Protein 7Y9A (pdb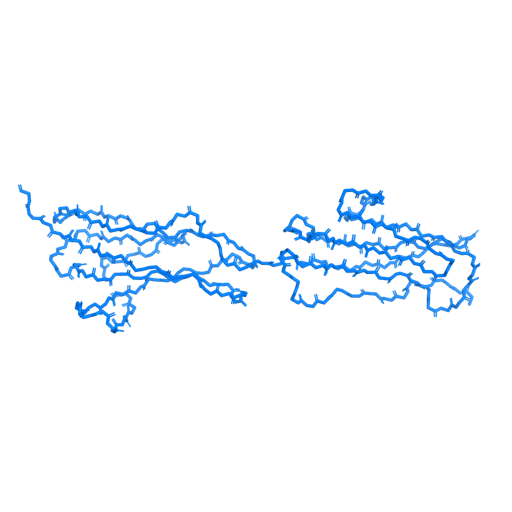70)

Secondary structure (DSSP, 8-state):
----BPP----S--BTTS-EEEEE-BSS--S--EEEEEETTEEP-SBTTEEEEE-SS-EEEEESS--GGG-EEEEEEEEETTEEEEEEEEE--BEEEEEEE----EEEETT--EEE--EEEEESPPEEEEEE-SSTT----B-----EEEETTTEEEE-S--GGG-EEEEEEEE-SSS--EEEEEEEEEE--

B-fac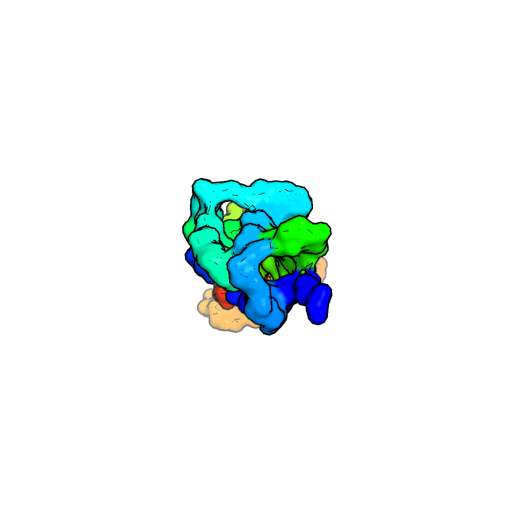tor: mean 61.94, std 19.02, range [30.98, 173.28]

CATH classification: 2.60.40.10 (+1 more: 2.60.40.10)

Nearest PDB structures (foldseek):
  7y9a-assembly1_A-2  TM=1.005E+00  e=3.579E-42  Chelicerata
  7y6o-assembly1_A-2  TM=7.244E-01  e=9.026E-22  Chelicerata
  2rjm-assembly1_A  TM=7.997E-01  e=8.690E-16  Oryctolagus cuniculus
  7y95-assembly1_B  TM=9.613E-01  e=9.148E-11  Chelicerata
  3b43-assembly1_A  TM=4.559E-01  e=3.871E-15  Oryctolagus cuniculus

Solvent-accessible surface area: 11037 Å² total; per-residue (Å²): 129,132,18,66,10,30,97,20,126,13,119,146,91,1,57,60,52,64,104,4,60,6,65,0,44,14,94,105,123,60,63,123,25,63,13,90,0,35,51,74,66,142,91,14,95,67,92,137,68,20,89,5,63,112,120,105,63,71,0,44,0,17,0,76,78,3,97,44,106,4,42,17,67,0,19,0,32,0,54,12,160,139,111,72,26,146,63,55,12,84,2,69,2,58,12,35,6,106,69,123,88,94,6,116,110,26,125,24,48,78,48,27,101,22,57,3,79,0,25,19,64,8,75,66,120,19,96,28,49,0,53,27,0,97,52,96,107,27,121,72,54,91,74,30,136,123,32,24,86,63,67,148,53,1,19,0,32,3,48,167,0,92,107,78,16,52,10,40,2,24,0,35,0,30,21,74,18,52,126,63,38,120,75,53,3,52,2,42,5,82,122,146

Radius of gyration: 25.99 Å; Cα contacts (8 Å, |Δi|>4): 476; chains: 1; bounding box: 81×50×27 Å

Structure (mmCIF, N/CA/C/O backbone):
data_7Y9A
#
_entry.id   7Y9A
#
_cell.length_a   63.256
_cell.length_b   49.018
_cell.length_c   82.024
_cell.angle_alpha   90.000
_cell.angle_beta   104.663
_cell.angle_gamma   90.000
#
_symmetry.space_group_name_H-M   'I 1 2 1'
#
loop_
_entity.id
_entity.type
_entity.pdbx_description
1 polymer 'Down Syndrome Cell Adhesion Molecules'
2 branched beta-D-mannopyranose-(1-4)-2-acetamido-2-deoxy-beta-D-glucopyranose-(1-4)-[beta-L-fucopyranose-(1-3)][beta-L-fucopyranose-(1-6)]2-acetamido-2-deoxy-beta-D-glucopyranose
3 water water
#
loop_
_atom_site.group_PDB
_atom_site.id
_atom_site.type_symbol
_atom_site.label_atom_id
_atom_site.label_alt_id
_atom_site.label_comp_id
_atom_site.label_asym_id
_atom_site.label_entity_id
_atom_site.label_seq_id
_atom_site.pdbx_PDB_ins_code
_atom_site.Cartn_x
_atom_site.Cartn_y
_atom_site.Cartn_z
_atom_site.occupancy
_atom_site.B_iso_or_equiv
_atom_site.auth_seq_id
_atom_site.auth_comp_id
_atom_site.auth_asym_id
_atom_site.auth_atom_id
_atom_site.pdbx_PDB_model_num
ATOM 1 N N . GLY A 1 3 ? -23.22820 -7.10923 4.95099 1.000 70.25807 1 GLY A N 1
ATOM 2 C CA . GLY A 1 3 ? -23.19503 -6.03556 5.98035 1.000 71.09765 1 GLY A CA 1
ATOM 3 C C . GLY A 1 3 ? -22.32214 -6.37470 7.16947 1.000 71.25022 1 GLY A C 1
ATOM 4 O O . GLY A 1 3 ? -22.65913 -6.05301 8.30871 1.000 74.90497 1 GLY A O 1
ATOM 8 N N . GLU A 1 4 ? -21.20001 -7.02971 6.90442 1.000 68.65665 2 GLU A N 1
ATOM 9 C CA . GLU A 1 4 ? -20.24233 -7.41421 7.92962 1.000 63.39931 2 GLU A CA 1
ATOM 10 C C . GLU A 1 4 ? -18.88201 -6.81077 7.59758 1.000 54.73121 2 GLU A C 1
ATOM 11 O O . GLU A 1 4 ? -18.70929 -6.14094 6.57790 1.000 52.37662 2 GLU A O 1
ATOM 23 N N . LEU A 1 5 ? -17.90660 -7.05276 8.47323 1.000 53.92757 3 LEU A N 1
ATOM 24 C CA . LEU A 1 5 ? -16.57508 -6.46745 8.34561 1.000 49.09199 3 LEU A CA 1
ATOM 25 C C . LEU A 1 5 ? -15.52049 -7.56265 8.46098 1.000 46.65749 3 LEU A C 1
ATOM 26 O O . LEU A 1 5 ? -15.41088 -8.21501 9.50089 1.000 42.68323 3 LEU A O 1
ATOM 42 N N . ASN A 1 6 ? -14.75922 -7.77032 7.38928 1.000 45.49040 4 ASN A N 1
ATOM 43 C CA . ASN A 1 6 ? -13.72060 -8.79039 7.34035 1.000 44.70860 4 ASN A CA 1
ATOM 44 C C . ASN A 1 6 ? -12.42573 -8.15002 6.86858 1.000 44.68719 4 ASN A C 1
ATOM 45 O O . ASN A 1 6 ? -12.42062 -7.41636 5.87523 1.000 43.75743 4 ASN A O 1
ATOM 56 N N . VAL A 1 7 ? -11.33936 -8.42237 7.58325 1.000 39.67515 5 VAL A N 1
ATOM 57 C CA . VAL A 1 7 ? -10.01322 -7.98847 7.16136 1.000 39.68298 5 VAL A CA 1
ATOM 58 C C . VAL A 1 7 ? -9.53131 -8.91399 6.05238 1.000 38.86058 5 VAL A C 1
ATOM 59 O O . VAL A 1 7 ? -9.50420 -10.13847 6.22013 1.000 37.44576 5 VAL A O 1
ATOM 72 N N . SER A 1 8 ? -9.15865 -8.33799 4.91588 1.000 37.84501 6 SER A N 1
ATOM 73 C CA . SER A 1 8 ? -8.65555 -9.14265 3.80569 1.000 39.90120 6 SER A CA 1
ATOM 74 C C . SER A 1 8 ? -7.35308 -9.82353 4.20630 1.000 40.57010 6 SER A C 1
ATOM 75 O O . SER A 1 8 ? -6.44624 -9.15809 4.72807 1.000 34.25381 6 SER A O 1
ATOM 83 N N . PRO A 1 9 ? -7.20624 -11.13152 3.98724 1.000 41.98645 7 PRO A N 1
ATOM 84 C CA . PRO A 1 9 ? -5.98895 -11.81836 4.43457 1.000 39.64971 7 PRO A CA 1
ATOM 85 C C . PRO A 1 9 ? -4.74157 -11.25981 3.76444 1.000 37.90090 7 PRO A C 1
ATOM 86 O O . PRO A 1 9 ? -4.75953 -10.85398 2.59975 1.000 38.69483 7 PRO A O 1
ATOM 97 N N . PHE A 1 10 ? -3.65064 -11.24087 4.52734 1.000 40.38163 8 PHE A N 1
ATOM 98 C CA . PHE A 1 10 ? -2.34450 -10.84068 4.02872 1.000 40.98016 8 PHE A CA 1
ATOM 99 C C . PHE A 1 10 ? -1.30515 -11.85895 4.47347 1.000 41.97020 8 PHE A C 1
ATOM 100 O O . PHE A 1 10 ? -1.42665 -12.47132 5.53826 1.000 42.98540 8 PHE A O 1
ATOM 117 N N . VAL A 1 11 ? -0.27358 -12.02777 3.65030 1.000 43.91392 9 VAL A N 1
ATOM 118 C CA . VAL A 1 11 ? 0.77543 -13.00401 3.90774 1.000 45.43433 9 VAL A CA 1
ATOM 119 C C . VAL A 1 11 ? 2.13189 -12.36037 3.65843 1.000 44.84792 9 VAL A C 1
ATOM 120 O O . VAL A 1 11 ? 2.27683 -11.47759 2.80683 1.000 45.26943 9 VAL A O 1
ATOM 133 N N . PHE A 1 12 ? 3.12964 -12.80780 4.41537 1.000 45.92339 10 PHE A N 1
ATOM 134 C CA . PHE A 1 12 ? 4.51918 -12.47223 4.14478 1.000 42.21374 10 PHE A CA 1
ATOM 135 C C . PHE A 1 12 ? 5.11241 -13.51052 3.19882 1.000 43.84697 10 PHE A C 1
ATOM 136 O O . PHE A 1 12 ? 4.73413 -14.68429 3.22417 1.000 44.31240 10 PHE A O 1
ATOM 153 N N . ARG A 1 13 ? 6.05183 -13.07412 2.36403 1.000 43.83168 11 ARG A N 1
ATOM 154 C CA . ARG A 1 13 ? 6.71218 -14.00518 1.46099 1.000 46.16974 11 ARG A CA 1
ATOM 155 C C . ARG A 1 13 ? 7.47191 -15.06341 2.25722 1.000 48.43794 11 ARG A C 1
ATOM 156 O O . ARG A 1 13 ? 7.81710 -14.87459 3.42593 1.000 44.36806 11 ARG A O 1
ATOM 177 N N . GLU A 1 14 ? 7.72844 -16.19627 1.60323 1.000 51.62158 12 GLU A N 1
ATOM 178 C CA . GLU A 1 14 ? 8.28962 -17.34762 2.30096 1.000 54.61991 12 GLU A CA 1
ATOM 179 C C . GLU A 1 14 ? 9.67679 -17.04297 2.85361 1.000 57.11502 12 GLU A C 1
ATOM 180 O O . GLU A 1 14 ? 9.89488 -17.05311 4.07051 1.000 61.03483 12 GLU A O 1
ATOM 192 N N . ASN A 1 15 ? 10.63302 -16.76823 1.96877 1.000 54.24031 13 ASN A N 1
ATOM 193 C CA . ASN A 1 15 ? 12.04073 -16.69577 2.35100 1.000 59.94536 13 ASN A CA 1
ATOM 194 C C . ASN A 1 15 ? 12.43185 -15.23937 2.59023 1.000 55.30945 13 ASN A C 1
ATOM 195 O O . ASN A 1 15 ? 13.00806 -14.57126 1.73398 1.000 55.14101 13 ASN A O 1
ATOM 206 N N . VAL A 1 16 ? 12.10795 -14.75248 3.78372 1.000 51.53887 14 VAL A N 1
ATOM 207 C CA . VAL A 1 16 ? 12.55100 -13.43960 4.24004 1.000 49.60557 14 VAL A CA 1
ATOM 208 C C . VAL A 1 16 ? 13.86481 -13.61410 4.99281 1.000 48.82505 14 VAL A C 1
ATOM 209 O O . VAL A 1 16 ? 13.98095 -14.49021 5.85403 1.000 48.12131 14 VAL A O 1
ATOM 222 N N . MET A 1 17 ? 14.86625 -12.80546 4.65086 1.000 46.97211 15 MET A N 1
ATOM 223 C CA . MET A 1 17 ? 16.18473 -12.89057 5.26388 1.000 46.75344 15 MET A CA 1
ATOM 224 C C . MET A 1 17 ? 16.59561 -11.52775 5.80153 1.000 44.49709 15 MET A C 1
ATOM 225 O O . MET A 1 17 ? 16.13111 -10.48589 5.33022 1.000 41.62798 15 MET A O 1
ATOM 239 N N . VAL A 1 18 ? 17.44758 -11.55502 6.82865 1.000 44.76295 16 VAL A N 1
ATOM 240 C CA . VAL A 1 18 ? 17.88834 -10.32782 7.47391 1.000 41.07998 16 VAL A CA 1
ATOM 241 C C . VAL A 1 18 ? 18.48697 -9.38765 6.44283 1.000 38.24122 16 VAL A C 1
ATOM 242 O O . VAL A 1 18 ? 19.18152 -9.81043 5.50921 1.000 38.31261 16 VAL A O 1
ATOM 255 N N . GLY A 1 19 ? 18.21642 -8.09676 6.61290 1.000 38.24332 17 GLY A N 1
ATOM 256 C CA . GLY A 1 19 ? 18.66563 -7.08506 5.69319 1.000 39.40978 17 GLY A CA 1
ATOM 257 C C . GLY A 1 19 ? 17.67739 -6.74080 4.60264 1.000 43.17876 17 GLY A C 1
ATOM 258 O O . GLY A 1 19 ? 17.79246 -5.66915 3.99724 1.000 43.23757 17 GLY A O 1
ATOM 262 N N . GLU A 1 20 ? 16.70968 -7.61254 4.33784 1.000 43.85587 18 GLU A N 1
ATOM 263 C CA . GLU A 1 20 ? 15.72353 -7.36220 3.30228 1.000 45.10586 18 GLU A CA 1
ATOM 264 C C . GLU A 1 20 ? 14.61051 -6.46121 3.83555 1.000 43.48814 18 GLU A C 1
ATOM 265 O O . GLU A 1 20 ? 14.61614 -6.03320 4.99299 1.000 43.92318 18 GLU A O 1
ATOM 277 N N . LYS A 1 21 ? 13.63759 -6.17630 2.97369 1.000 46.15626 19 LYS A N 1
ATOM 278 C CA . LYS A 1 21 ? 12.49829 -5.32851 3.29474 1.000 47.43613 19 LYS A CA 1
ATOM 279 C C . LYS A 1 21 ? 11.23360 -6.17199 3.34613 1.000 44.44285 19 LYS A C 1
ATOM 280 O O . LYS A 1 21 ? 11.08168 -7.12753 2.57483 1.000 42.43954 19 LYS A O 1
ATOM 299 N N . VAL A 1 22 ? 10.32791 -5.81818 4.25703 1.000 46.06132 20 VAL A N 1
ATOM 300 C CA . VAL A 1 22 ? 9.07078 -6.53693 4.42869 1.000 46.02145 20 VAL A CA 1
ATOM 301 C C . VAL A 1 22 ? 7.92225 -5.55101 4.52083 1.000 45.52185 20 VAL A C 1
ATOM 302 O O . VAL A 1 22 ? 7.97408 -4.57352 5.29522 1.000 44.16440 20 VAL A O 1
ATOM 315 N N . THR A 1 23 ? 6.86133 -5.81879 3.78629 1.000 44.96783 21 THR A N 1
ATOM 316 C CA . THR A 1 23 ? 5.68345 -4.98670 3.74323 1.000 40.85928 21 THR A CA 1
ATOM 317 C C . THR A 1 23 ? 4.50966 -5.84163 4.17899 1.000 42.48647 21 THR A C 1
ATOM 318 O O . THR A 1 23 ? 4.54211 -7.06939 4.02600 1.000 43.07327 21 THR A O 1
ATOM 329 N N . ALA A 1 24 ? 3.41926 -5.16796 4.56647 1.000 42.04795 22 ALA A N 1
ATOM 330 C CA . ALA A 1 24 ? 2.14330 -5.84173 4.79249 1.000 39.75902 22 ALA A CA 1
ATOM 331 C C . ALA A 1 24 ? 1.01586 -4.84337 4.58237 1.000 39.07204 22 ALA A C 1
ATOM 332 O O . ALA A 1 24 ? 1.08855 -3.71098 5.06666 1.000 38.92257 22 ALA A O 1
ATOM 339 N N . THR A 1 25 ? -0.01891 -5.25898 3.85317 1.000 37.59347 23 THR A N 1
ATOM 340 C CA . THR A 1 25 ? -1.10689 -4.37054 3.46314 1.000 38.04329 23 THR A CA 1
ATOM 341 C C . THR A 1 25 ? -2.39802 -4.86858 4.09381 1.000 35.54701 23 THR A C 1
ATOM 342 O O . THR A 1 25 ? -2.74280 -6.04908 3.97018 1.000 30.98471 23 THR A O 1
ATOM 353 N N . CYS A 1 26 ? -3.10490 -3.96343 4.76279 1.000 35.98890 24 CYS A N 1
ATOM 354 C CA . CYS A 1 26 ? -4.35139 -4.26743 5.44656 1.000 39.10755 24 CYS A CA 1
ATOM 355 C C . CYS A 1 26 ? -5.47764 -3.48970 4.78597 1.000 39.81373 24 CYS A C 1
ATOM 356 O O . CYS A 1 26 ? -5.37559 -2.27149 4.60447 1.000 35.98063 24 CYS A O 1
ATOM 363 N N . THR A 1 27 ? -6.54099 -4.19890 4.42329 1.000 37.92626 25 THR A N 1
ATOM 364 C CA . THR A 1 27 ? -7.71186 -3.59238 3.81245 1.000 44.69514 25 THR A CA 1
ATOM 365 C C . THR A 1 27 ? -8.90763 -4.48396 4.11564 1.000 43.58770 25 THR A C 1
ATOM 366 O O . THR A 1 27 ? -8.76728 -5.57897 4.66686 1.000 40.89541 25 THR A O 1
ATOM 377 N N . THR A 1 28 ? -10.09069 -4.00378 3.75372 1.000 42.40974 26 THR A N 1
ATOM 378 C CA . THR A 1 28 ? -11.31397 -4.76496 3.95116 1.000 45.27133 26 THR A CA 1
ATOM 379 C C . THR A 1 28 ? -11.61853 -5.60893 2.71721 1.000 44.47847 26 THR A C 1
ATOM 380 O O . THR A 1 28 ? -11.12990 -5.34594 1.61597 1.000 43.99850 26 THR A O 1
ATOM 391 N N . VAL A 1 29 ? -12.43958 -6.64018 2.91820 1.000 44.69845 27 VAL A N 1
ATOM 392 C CA . VAL A 1 29 ? -12.85286 -7.48572 1.80284 1.000 47.69736 27 VAL A CA 1
ATOM 393 C C . VAL A 1 29 ? -13.78989 -6.71845 0.87702 1.000 46.49166 27 VAL A C 1
ATOM 394 O O . VAL A 1 29 ? -13.59735 -6.69048 -0.34425 1.000 42.63574 27 VAL A O 1
ATOM 407 N N . THR A 1 30 ? -14.81910 -6.09312 1.44270 1.000 47.96092 28 THR A N 1
ATOM 408 C CA . THR A 1 30 ? -15.74594 -5.25084 0.70094 1.000 50.63860 28 THR A CA 1
ATOM 409 C C . THR A 1 30 ? -15.54371 -3.79979 1.11581 1.000 53.74214 28 THR A C 1
ATOM 410 O O . THR A 1 30 ? -15.28936 -3.50996 2.28896 1.000 54.59072 28 THR A O 1
ATOM 421 N N . GLU A 1 31 ? -15.64803 -2.89335 0.14718 1.000 57.45673 29 GLU A N 1
ATOM 422 C CA . GLU A 1 31 ? -15.40515 -1.48151 0.41205 1.000 63.53677 29 GLU A CA 1
ATOM 423 C C . GLU A 1 31 ? -16.35120 -0.97657 1.48848 1.000 67.17471 29 GLU A C 1
ATOM 424 O O . GLU A 1 31 ? -17.56213 -1.19515 1.41252 1.000 69.03678 29 GLU A O 1
ATOM 436 N N . ASP A 1 32 ? -15.80382 -0.30789 2.49266 1.000 72.84511 30 ASP A N 1
ATOM 437 C CA . ASP A 1 32 ? -16.63526 0.31050 3.51202 1.000 76.42755 30 ASP A CA 1
ATOM 438 C C . ASP A 1 32 ? -16.42111 1.81005 3.63659 1.000 79.83368 30 ASP A C 1
ATOM 439 O O . ASP A 1 32 ? -17.35331 2.51773 4.05188 1.000 82.62161 30 ASP A O 1
ATOM 448 N N . ALA A 1 33 ? -15.18173 2.28302 3.47372 1.000 78.89443 31 ALA A N 1
ATOM 449 C CA . ALA A 1 33 ? -14.88344 3.70727 3.40456 1.000 81.51550 31 ALA A CA 1
ATOM 450 C C . ALA A 1 33 ? -15.14605 4.43569 4.71208 1.000 78.89171 31 ALA A C 1
ATOM 451 O O . ALA A 1 33 ? -15.24272 5.66960 4.71623 1.000 80.63641 31 ALA A O 1
ATOM 458 N N . GLN A 1 34 ? -15.28784 3.71333 5.81882 1.000 74.22757 32 GLN A N 1
ATOM 459 C CA . GLN A 1 34 ? -15.53275 4.32158 7.12200 1.000 75.22264 32 GLN A CA 1
ATOM 460 C C . GLN A 1 34 ? -14.71205 3.60746 8.18926 1.000 68.50361 32 GLN A C 1
ATOM 461 O O . GLN A 1 34 ? -15.21939 3.22887 9.24475 1.000 69.66501 32 GLN A O 1
ATOM 475 N N . ILE A 1 35 ? -13.42665 3.39035 7.90956 1.000 62.36203 33 ILE A N 1
ATOM 476 C CA . ILE A 1 35 ? -12.59394 2.51365 8.72142 1.000 56.55978 33 ILE A CA 1
ATOM 477 C C . ILE A 1 35 ? -11.33995 3.23990 9.20346 1.000 49.04615 33 ILE A C 1
ATOM 478 O O . ILE A 1 35 ? -10.95652 4.29947 8.70094 1.000 48.19596 33 ILE A O 1
ATOM 494 N N . SER A 1 36 ? -10.71044 2.64470 10.21563 1.000 49.00990 34 SER A N 1
ATOM 495 C CA . SER A 1 36 ? -9.42689 3.08334 10.74172 1.000 49.19349 34 SER A CA 1
ATOM 496 C C . SER A 1 36 ? -8.59448 1.84531 11.04053 1.000 44.06309 34 SER A C 1
ATOM 497 O O . SER A 1 36 ? -9.12512 0.74269 11.19839 1.000 44.49396 34 SER A O 1
ATOM 505 N N . PHE A 1 37 ? -7.28088 2.03383 11.12695 1.000 45.99191 35 PHE A N 1
ATOM 506 C CA . PHE A 1 37 ? -6.35271 0.91702 11.21061 1.000 44.40376 35 PHE A CA 1
ATOM 507 C C . PHE A 1 37 ? -5.43851 1.03313 12.42336 1.000 45.51264 35 PHE A C 1
ATOM 508 O O . PHE A 1 37 ? -5.10290 2.13262 12.87323 1.000 43.63334 35 PHE A O 1
ATOM 525 N N . LYS A 1 38 ? -5.02808 -0.12636 12.93552 1.000 45.96854 36 LYS A N 1
ATOM 526 C CA . LYS A 1 38 ? -4.01660 -0.22015 13.97848 1.000 46.41748 36 LYS A CA 1
ATOM 527 C C . LYS A 1 38 ? -3.27918 -1.54159 13.81198 1.000 45.13408 36 LYS A C 1
ATOM 528 O O . LYS A 1 38 ? -3.90151 -2.57493 13.55828 1.000 42.06122 36 LYS A O 1
ATOM 547 N N . TRP A 1 39 ? -1.95686 -1.50196 13.93309 1.000 41.65340 37 TRP A N 1
ATOM 548 C CA . TRP A 1 39 ? -1.11626 -2.68089 13.79172 1.000 40.45775 37 TRP A CA 1
ATOM 549 C C . TRP A 1 39 ? -0.57655 -3.10297 15.15159 1.000 41.76123 37 TRP A C 1
ATOM 550 O O . TRP A 1 39 ? -0.39779 -2.27512 16.04911 1.000 44.32785 37 TRP A O 1
ATOM 571 N N . PHE A 1 40 ? -0.31913 -4.40258 15.29818 1.000 39.65274 38 PHE A N 1
ATOM 572 C CA . PHE A 1 40 ? 0.17347 -4.95874 16.55081 1.000 45.29021 38 PHE A CA 1
ATOM 573 C C . PHE A 1 40 ? 1.17084 -6.07075 16.26369 1.000 42.98550 38 PHE A C 1
ATOM 574 O O . PHE A 1 40 ? 1.02949 -6.80788 15.28456 1.000 40.32921 38 PHE A O 1
ATOM 591 N N . LYS A 1 41 ? 2.19419 -6.16763 17.10694 1.000 45.70399 39 LYS A N 1
ATOM 592 C CA . LYS A 1 41 ? 3.14224 -7.27385 17.07805 1.000 46.49162 39 LYS A CA 1
ATOM 593 C C . LYS A 1 41 ? 3.01587 -8.04399 18.38323 1.000 47.65366 39 LYS A C 1
ATOM 594 O O . LYS A 1 41 ? 3.30286 -7.50017 19.45484 1.000 50.87802 39 LYS A O 1
ATOM 613 N N . ASN A 1 42 ? 2.58462 -9.30145 18.29401 1.000 46.25201 40 ASN A N 1
ATOM 614 C CA . ASN A 1 42 ? 2.38608 -10.13777 19.47596 1.000 50.34380 40 ASN A CA 1
ATOM 615 C C . ASN A 1 42 ? 1.45446 -9.45590 20.47339 1.000 51.42863 40 ASN A C 1
ATOM 616 O O . ASN A 1 42 ? 1.70109 -9.43994 21.68101 1.000 51.92298 40 ASN A O 1
ATOM 627 N N . GLY A 1 43 ? 0.36951 -8.88116 19.95809 1.000 53.59872 41 GLY A N 1
ATOM 628 C CA . GLY A 1 43 ? -0.62807 -8.24350 20.78574 1.000 51.79186 41 GLY A CA 1
ATOM 629 C C . GLY A 1 43 ? -0.27321 -6.86449 21.28857 1.000 49.45711 41 GLY A C 1
ATOM 630 O O . GLY A 1 43 ? -1.13025 -6.20776 21.89196 1.000 49.72822 41 GLY A O 1
ATOM 634 N N . LYS A 1 44 ? 0.95435 -6.40541 21.07922 1.000 52.53547 42 LYS A N 1
ATOM 635 C CA . LYS A 1 44 ? 1.37568 -5.07782 21.49846 1.000 53.73566 42 LYS A CA 1
ATOM 636 C C . LYS A 1 44 ? 1.41642 -4.14684 20.29421 1.000 49.19380 42 LYS A C 1
ATOM 637 O O . LYS A 1 44 ? 1.88609 -4.52509 19.21681 1.000 47.76012 42 LYS A O 1
ATOM 656 N N . GLN A 1 45 ? 0.92307 -2.92638 20.48779 1.000 47.88108 43 GLN A N 1
ATOM 657 C CA . GLN A 1 45 ? 0.70437 -2.01831 19.37065 1.000 51.65998 43 GLN A CA 1
ATOM 658 C C . GLN A 1 45 ? 2.02476 -1.54445 18.77682 1.000 54.67115 43 GLN A C 1
ATOM 659 O O . GLN A 1 45 ? 2.99106 -1.27577 19.49494 1.000 55.75629 43 GLN A O 1
ATOM 673 N N . ILE A 1 46 ? 2.05629 -1.45266 17.45310 1.000 54.70943 44 ILE A N 1
ATOM 674 C CA . ILE A 1 46 ? 3.19276 -0.92589 16.70889 1.000 57.21076 44 ILE A CA 1
ATOM 675 C C . ILE A 1 46 ? 2.91835 0.54150 16.45266 1.000 62.13100 44 ILE A C 1
ATOM 676 O O . ILE A 1 46 ? 1.79148 0.90072 16.10507 1.00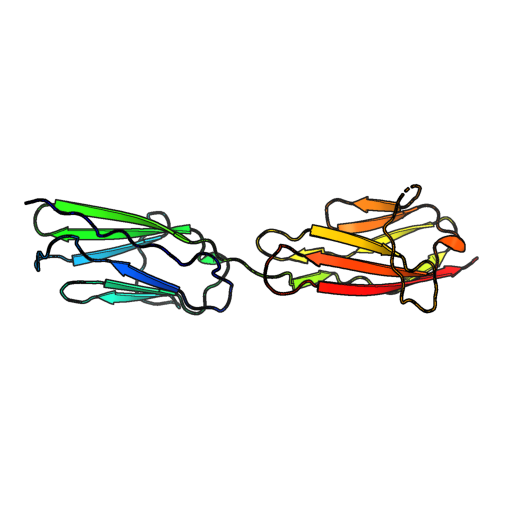0 60.89168 44 ILE A O 1
ATOM 692 N N . ASN A 1 47 ? 3.92733 1.39965 16.61755 1.000 65.13566 45 ASN A N 1
ATOM 693 C CA . ASN A 1 47 ? 3.78659 2.83031 16.34941 1.000 67.81249 45 ASN A CA 1
ATOM 694 C C . ASN A 1 47 ? 4.91973 3.35482 15.46961 1.000 72.35819 45 ASN A C 1
ATOM 695 O O . ASN A 1 47 ? 6.05480 2.87576 15.52807 1.000 71.69153 45 ASN A O 1
ATOM 706 N N . ASP A 1 48 ? 4.57180 4.27997 14.58330 1.000 77.14502 46 ASP A N 1
ATOM 707 C CA . ASP A 1 48 ? 5.37139 4.65419 13.42623 1.000 77.05322 46 ASP A CA 1
ATOM 708 C C . ASP A 1 48 ? 6.64324 5.39147 13.79770 1.000 81.17928 46 ASP A C 1
ATOM 709 O O . ASP A 1 48 ? 6.64354 6.61391 13.96967 1.000 86.59307 46 ASP A O 1
ATOM 718 N N . ASN A 1 49 ? 7.72013 4.62734 13.92513 1.000 80.56858 47 ASN A N 1
ATOM 719 C CA . ASN A 1 49 ? 9.06417 5.11597 14.16429 1.000 86.76419 47 ASN A CA 1
ATOM 720 C C . ASN A 1 49 ? 9.94269 3.87706 14.18562 1.000 86.67391 47 ASN A C 1
ATOM 721 O O . ASN A 1 49 ? 9.44337 2.75230 14.05910 1.000 83.63861 47 ASN A O 1
ATOM 732 N N . GLU A 1 50 ? 11.23939 4.06274 14.38055 1.000 86.70034 48 GLU A N 1
ATOM 733 C CA . GLU A 1 50 ? 12.11630 2.94052 14.68099 1.000 84.88189 48 GLU A CA 1
ATOM 734 C C . GLU A 1 50 ? 12.20167 1.85805 13.61472 1.000 75.34218 48 GLU A C 1
ATOM 735 O O . GLU A 1 50 ? 11.85514 0.70674 13.89776 1.000 73.37508 48 GLU A O 1
ATOM 747 N N . HIS A 1 51 ? 12.57838 2.19932 12.38321 1.000 72.84764 49 HIS A N 1
ATOM 748 C CA . HIS A 1 51 ? 12.80644 1.20237 11.33832 1.000 65.65632 49 HIS A CA 1
ATOM 749 C C . HIS A 1 51 ? 11.55371 0.38136 11.05531 1.000 66.44117 49 HIS A C 1
ATOM 750 O O . HIS A 1 51 ? 11.58267 -0.54136 10.23459 1.000 57.15799 49 HIS A O 1
ATOM 763 N N . ILE A 1 52 ? 10.45511 0.71575 11.72798 1.000 69.04774 50 ILE A N 1
ATOM 764 C CA . ILE A 1 52 ? 9.13688 0.15342 11.46167 1.000 61.34154 50 ILE A CA 1
ATOM 765 C C . ILE A 1 52 ? 8.20248 1.33726 11.24364 1.000 64.43980 50 ILE A C 1
ATOM 766 O O . ILE A 1 52 ? 7.95685 2.11205 12.17441 1.000 69.72300 50 ILE A O 1
ATOM 782 N N . LYS A 1 53 ? 7.68106 1.48454 10.02734 1.000 60.66612 51 LYS A N 1
ATOM 783 C CA . LYS A 1 53 ? 6.86135 2.63720 9.67157 1.000 62.08018 51 LYS A CA 1
ATOM 784 C C . LYS A 1 53 ? 5.48651 2.16785 9.22039 1.000 58.13547 51 LYS A C 1
ATOM 785 O O . LYS A 1 53 ? 5.37333 1.24049 8.41175 1.000 54.29405 51 LYS A O 1
ATOM 804 N N . VAL A 1 54 ? 4.44897 2.79719 9.76426 1.000 58.68513 52 VAL A N 1
ATOM 805 C CA . VAL A 1 54 ? 3.06236 2.46081 9.46848 1.000 52.58719 52 VAL A CA 1
ATOM 806 C C . VAL A 1 54 ? 2.46854 3.61085 8.66990 1.000 51.68466 52 VAL A C 1
ATOM 807 O O . VAL A 1 54 ? 2.45551 4.75704 9.13504 1.000 51.61844 52 VAL A O 1
ATOM 820 N N . LEU A 1 55 ? 1.97467 3.30804 7.47465 1.000 49.69091 53 LEU A N 1
ATOM 821 C CA . LEU A 1 55 ? 1.34951 4.29933 6.61149 1.000 49.21766 53 LEU A CA 1
ATOM 822 C C . LEU A 1 55 ? -0.16160 4.11588 6.64486 1.000 49.04643 53 LEU A C 1
ATOM 823 O O . LEU A 1 55 ? -0.66366 3.01630 6.38968 1.000 46.61422 53 LEU A O 1
ATOM 839 N N . TYR A 1 56 ? -0.87884 5.18836 6.96499 1.000 48.68601 54 TYR A N 1
ATOM 840 C CA . TYR A 1 56 ? -2.33222 5.17299 7.05232 1.000 47.86186 54 TYR A CA 1
ATOM 841 C C . TYR A 1 56 ? -2.91681 5.91079 5.85663 1.000 50.46085 54 TYR A C 1
ATOM 842 O O . TYR A 1 56 ? -2.46160 7.00789 5.51685 1.000 51.73483 54 TYR A O 1
ATOM 860 N N . TYR A 1 57 ? -3.92350 5.31003 5.22551 1.000 49.14314 55 TYR A N 1
ATOM 861 C CA . TYR A 1 57 ? -4.62563 5.92522 4.10993 1.000 51.63582 55 TYR A CA 1
ATOM 862 C C . TYR A 1 57 ? -6.12038 5.71800 4.30975 1.000 51.61908 55 TYR A C 1
ATOM 863 O O . TYR A 1 57 ? -6.56119 5.15255 5.31518 1.000 49.71610 55 TYR A O 1
ATOM 881 N N . THR A 1 58 ? -6.90757 6.17447 3.33524 1.000 53.30431 56 THR A N 1
ATOM 882 C CA . THR A 1 58 ? -8.35853 6.13458 3.47698 1.000 54.19036 56 THR A CA 1
ATOM 883 C C . THR A 1 58 ? -8.86317 4.69903 3.55740 1.000 51.92450 56 THR A C 1
ATOM 884 O O . THR A 1 58 ? -9.55240 4.32144 4.51119 1.000 52.60501 56 THR A O 1
ATOM 895 N N . ASP A 1 59 ? -8.52535 3.87854 2.56359 1.000 52.73827 57 ASP A N 1
ATOM 896 C CA . ASP A 1 59 ? -9.07369 2.53307 2.46176 1.000 55.10331 57 ASP A CA 1
ATOM 897 C C . ASP A 1 59 ? -8.04018 1.43909 2.69842 1.000 51.93242 57 ASP A C 1
ATOM 898 O O . ASP A 1 59 ? -8.35623 0.25713 2.51824 1.000 51.70995 57 ASP A O 1
ATOM 907 N N . PHE A 1 60 ? -6.81998 1.78981 3.09597 1.000 47.19735 58 PHE A N 1
ATOM 908 C CA . PHE A 1 60 ? -5.82973 0.76265 3.38596 1.000 45.15612 58 PHE A CA 1
ATOM 909 C C . PHE A 1 60 ? -4.72447 1.33533 4.26001 1.000 44.98143 58 PHE A C 1
ATOM 910 O O . PHE A 1 60 ? -4.55305 2.55209 4.36917 1.000 45.55618 58 PHE A O 1
ATOM 927 N N . SER A 1 61 ? -3.97956 0.42647 4.88632 1.000 42.27581 59 SER A N 1
ATOM 928 C CA . SER A 1 61 ? -2.82323 0.76474 5.70093 1.000 44.67922 59 SER A CA 1
ATOM 929 C C . SER A 1 61 ? -1.66574 -0.14531 5.31745 1.000 39.76026 59 SER A C 1
ATOM 930 O O . SER A 1 61 ? -1.86865 -1.27927 4.87436 1.000 36.92011 59 SER A O 1
ATOM 938 N N . LEU A 1 62 ? -0.44616 0.35985 5.48954 1.000 44.49710 60 LEU A N 1
ATOM 939 C CA . LEU A 1 62 ? 0.75591 -0.37838 5.12519 1.000 43.18691 60 LEU A CA 1
ATOM 940 C C . LEU A 1 62 ? 1.71366 -0.43074 6.30489 1.000 42.85178 60 LEU A C 1
ATOM 941 O O . LEU A 1 62 ? 2.03778 0.60506 6.89397 1.000 45.62075 60 LEU A O 1
ATOM 957 N N . LEU A 1 63 ? 2.14828 -1.63937 6.65110 1.000 43.01544 61 LEU A N 1
ATOM 958 C CA . LEU A 1 63 ? 3.22575 -1.85716 7.60626 1.000 43.56835 61 LEU A CA 1
ATOM 959 C C . LEU A 1 63 ? 4.51653 -2.07586 6.82806 1.000 46.49374 61 LEU A C 1
ATOM 960 O O . LEU A 1 63 ? 4.53487 -2.83352 5.85202 1.000 47.00320 61 LEU A O 1
ATOM 976 N N . SER A 1 64 ? 5.58940 -1.41303 7.25554 1.000 47.65395 62 SER A N 1
ATOM 977 C CA . SER A 1 64 ? 6.86289 -1.45415 6.54560 1.000 48.89207 62 SER A CA 1
ATOM 978 C C . SER A 1 64 ? 7.98766 -1.69976 7.53877 1.000 51.14901 62 SER A C 1
ATOM 979 O O . SER A 1 64 ? 8.15393 -0.93632 8.49572 1.000 51.74412 62 SER A O 1
ATOM 987 N N . ILE A 1 65 ? 8.75782 -2.75872 7.30502 1.000 49.80448 63 ILE A N 1
ATOM 988 C CA . ILE A 1 65 ? 9.90502 -3.11440 8.13256 1.000 48.45349 63 ILE A CA 1
ATOM 989 C C . ILE A 1 65 ? 11.11960 -3.15853 7.21736 1.000 49.03540 63 ILE A C 1
ATOM 990 O O . ILE A 1 65 ? 11.21876 -4.03670 6.35025 1.000 46.25487 63 ILE A O 1
ATOM 1006 N N . ASN A 1 66 ? 12.04249 -2.21457 7.40116 1.000 50.98556 64 ASN A N 1
ATOM 1007 C CA . ASN A 1 66 ? 13.21644 -2.14692 6.53822 1.000 51.06190 64 ASN A CA 1
ATOM 1008 C C . ASN A 1 66 ? 14.36241 -1.39271 7.20164 1.000 49.36576 64 ASN A C 1
ATOM 1009 O O . ASN A 1 66 ? 14.19229 -0.22961 7.59294 1.000 48.59168 64 ASN A O 1
ATOM 1020 N N . PRO A 1 67 ? 15.54798 -2.01849 7.35332 1.000 50.56187 65 PRO A N 1
ATOM 1021 C CA . PRO A 1 67 ? 15.84510 -3.42737 7.03630 1.000 50.79156 65 PRO A CA 1
ATOM 1022 C C . PRO A 1 67 ? 15.38066 -4.33674 8.16624 1.000 49.85639 65 PRO A C 1
ATOM 1023 O O . PRO A 1 67 ? 15.33390 -3.89650 9.31671 1.000 49.86997 65 PRO A O 1
ATOM 1034 N N . VAL A 1 68 ? 15.03741 -5.57324 7.84887 1.000 48.59833 66 VAL A N 1
ATOM 1035 C CA . VAL A 1 68 ? 14.48342 -6.49437 8.83236 1.000 48.94748 66 VAL A CA 1
ATOM 1036 C C . VAL A 1 68 ? 15.61887 -7.19162 9.56968 1.000 44.67572 66 VAL A C 1
ATOM 1037 O O . VAL A 1 68 ? 16.64788 -7.54240 8.97812 1.000 45.39657 66 VAL A O 1
ATOM 1050 N N . LYS A 1 69 ? 15.42943 -7.39523 10.86879 1.000 45.12658 67 LYS A N 1
ATOM 1051 C CA . LYS A 1 69 ? 16.36067 -8.13749 11.70435 1.000 48.43705 67 LYS A CA 1
ATOM 1052 C C . LYS A 1 69 ? 15.69524 -9.41342 12.20757 1.000 48.38933 67 LYS A C 1
ATOM 1053 O O . LYS A 1 69 ? 14.49153 -9.62591 12.03841 1.000 46.15834 67 LYS A O 1
ATOM 1072 N N . ALA A 1 70 ? 16.50119 -10.27357 12.83657 1.000 46.83486 68 ALA A N 1
ATOM 1073 C CA . ALA A 1 70 ? 15.95247 -11.48985 13.42730 1.000 47.63384 68 ALA A CA 1
ATOM 1074 C C . ALA A 1 70 ? 14.94947 -11.16611 14.52656 1.000 49.25620 68 ALA A C 1
ATOM 1075 O O . ALA A 1 70 ? 14.04936 -11.96724 14.80348 1.000 46.95375 68 ALA A O 1
ATOM 1082 N N . ASP A 1 71 ? 15.08425 -9.99782 15.15907 1.000 48.98178 69 ASP A N 1
ATOM 1083 C CA . ASP A 1 71 ? 14.16364 -9.62095 16.22583 1.000 51.39279 69 ASP A CA 1
ATOM 1084 C C . ASP A 1 71 ? 12.73661 -9.46989 15.71244 1.000 49.93297 69 ASP A C 1
ATOM 1085 O O . ASP A 1 71 ? 11.77917 -9.64288 16.47564 1.000 44.83774 69 ASP A O 1
ATOM 1094 N N . ASP A 1 72 ? 12.57147 -9.14763 14.43169 1.000 48.44113 70 ASP A N 1
ATOM 1095 C CA . ASP A 1 72 ? 11.26150 -8.81020 13.88902 1.000 48.38255 70 ASP A CA 1
ATOM 1096 C C . ASP A 1 72 ? 10.36737 -10.02324 13.66301 1.000 48.11838 70 ASP A C 1
ATOM 1097 O O . ASP A 1 72 ? 9.23942 -9.85652 13.18667 1.000 47.64920 70 ASP A O 1
ATOM 1106 N N . SER A 1 73 ? 10.82513 -11.22560 13.99450 1.000 48.99376 71 SER A N 1
ATOM 1107 C CA . SER A 1 73 ? 9.96796 -12.39616 13.89521 1.000 48.27661 71 SER A CA 1
ATOM 1108 C C . SER A 1 73 ? 8.83938 -12.31804 14.91821 1.000 48.15973 71 SER A C 1
ATOM 1109 O O . SER A 1 73 ? 9.00624 -11.80002 16.02603 1.000 51.18669 71 SER A O 1
ATOM 1117 N N . GLY A 1 74 ? 7.68675 -12.83735 14.53700 1.000 49.33931 72 GLY A N 1
ATOM 1118 C CA . GLY A 1 74 ? 6.52966 -12.83270 15.40986 1.000 51.43163 72 GLY A CA 1
ATOM 1119 C C . GLY A 1 74 ? 5.25488 -12.69822 14.60325 1.000 47.15086 72 GLY A C 1
ATOM 1120 O O . GLY A 1 74 ? 5.26719 -12.62922 13.37792 1.000 45.89986 72 GLY A O 1
ATOM 1124 N N . ASN A 1 75 ? 4.14207 -12.66581 15.32898 1.000 53.34174 73 ASN A N 1
ATOM 1125 C CA . ASN A 1 75 ? 2.83062 -12.50339 14.71805 1.000 46.20750 73 ASN A CA 1
ATOM 1126 C C . ASN A 1 75 ? 2.50027 -11.02116 14.59983 1.000 45.19276 73 ASN A C 1
ATOM 1127 O O . ASN A 1 75 ? 2.66186 -10.26380 15.56207 1.000 42.69728 73 ASN A O 1
ATOM 1136 N N . TYR A 1 76 ? 2.03590 -10.61446 13.42108 1.000 42.84025 74 TYR A N 1
ATOM 1137 C CA . TYR A 1 76 ? 1.65773 -9.23547 13.14667 1.000 42.60003 74 TYR A CA 1
ATOM 1138 C C . TYR A 1 76 ? 0.17042 -9.18833 12.83985 1.000 42.06620 74 TYR A C 1
ATOM 1139 O O . TYR A 1 76 ? -0.31298 -9.92104 11.96996 1.000 39.67999 74 TYR A O 1
ATOM 1157 N N . THR A 1 77 ? -0.54943 -8.33623 13.56160 1.000 42.45262 75 THR A N 1
ATOM 1158 C CA . THR A 1 77 ? -2.00013 -8.27230 13.48813 1.000 39.41070 75 THR A CA 1
ATOM 1159 C C . THR A 1 77 ? -2.43354 -6.87709 13.06956 1.000 40.75300 75 THR A C 1
ATOM 1160 O O . THR A 1 77 ? -1.94532 -5.88048 13.61254 1.000 39.87550 75 THR A O 1
ATOM 1171 N N . CYS A 1 78 ? -3.35434 -6.81215 12.11454 1.000 36.92280 76 CYS A N 1
ATOM 1172 C CA . CYS A 1 78 ? -4.04329 -5.57921 11.77045 1.000 41.09372 76 CYS A CA 1
ATOM 1173 C C . CYS A 1 78 ? -5.47003 -5.64273 12.29668 1.000 40.53275 76 CYS A C 1
ATOM 1174 O O . CYS A 1 78 ? -6.13984 -6.67127 12.16910 1.000 38.21658 76 CYS A O 1
ATOM 1181 N N . VAL A 1 79 ? -5.93047 -4.54567 12.89083 1.000 41.69802 77 VAL A N 1
ATOM 1182 C CA . VAL A 1 79 ? -7.28802 -4.43548 13.41079 1.000 42.55255 77 VAL A CA 1
ATOM 1183 C C . VAL A 1 79 ? -7.96112 -3.26150 12.71537 1.000 43.19112 77 VAL A C 1
ATOM 1184 O O . VAL A 1 79 ? -7.42576 -2.14772 12.71241 1.000 41.00495 77 VAL A O 1
ATOM 1197 N N . ILE A 1 80 ? -9.12609 -3.51311 12.12376 1.000 45.40491 78 ILE A N 1
ATOM 1198 C CA . ILE A 1 80 ? -9.89930 -2.49700 11.41856 1.000 45.93786 78 ILE A CA 1
ATOM 1199 C C . ILE A 1 80 ? -11.14033 -2.19125 12.24305 1.000 43.06398 78 ILE A C 1
ATOM 1200 O O . ILE A 1 80 ? -11.82704 -3.11017 12.70298 1.000 44.70290 78 ILE A O 1
ATOM 1216 N N . THR A 1 81 ? -11.43061 -0.90452 12.42043 1.000 45.93361 79 THR A N 1
ATOM 1217 C CA . THR A 1 81 ? -12.58157 -0.44514 13.18962 1.000 50.02289 79 THR A CA 1
ATOM 1218 C C . THR A 1 81 ? -13.48691 0.36188 12.27321 1.000 51.42920 79 THR A C 1
ATOM 1219 O O . THR A 1 81 ? -13.04089 1.34858 11.67682 1.000 51.94938 79 THR A O 1
ATOM 1230 N N . ALA A 1 82 ? -14.76022 -0.04905 12.15997 1.000 55.82829 80 ALA A N 1
ATOM 1231 C CA . ALA A 1 82 ? -15.72824 0.68498 11.33755 1.000 60.09458 80 ALA A CA 1
ATOM 1232 C C . ALA A 1 82 ? -16.99989 0.95402 12.13512 1.000 62.54809 80 ALA A C 1
ATOM 1233 O O . ALA A 1 82 ? -18.01595 0.27176 11.98579 1.000 67.54562 80 ALA A O 1
ATOM 1240 N N . LYS A 1 83 ? -16.92216 1.96477 12.99390 1.000 65.27860 81 LYS A N 1
ATOM 1241 C CA . LYS A 1 83 ? -18.04633 2.68012 13.58609 1.000 71.10397 81 LYS A CA 1
ATOM 1242 C C . LYS A 1 83 ? -18.92261 1.84299 14.50445 1.000 72.49031 81 LYS A C 1
ATOM 1243 O O . LYS A 1 83 ? -19.57538 2.39361 15.39711 1.000 80.49237 81 LYS A O 1
ATOM 1262 N N . GLU A 1 84 ? -18.90769 0.53058 14.34605 1.000 68.27023 82 GLU A N 1
ATOM 1263 C CA . GLU A 1 84 ? -19.59606 -0.34378 15.28805 1.000 69.13506 82 GLU A CA 1
ATOM 1264 C C . GLU A 1 84 ? -18.87142 -1.65219 15.54772 1.000 63.94167 82 GLU A C 1
ATOM 1265 O O . GLU A 1 84 ? -19.00984 -2.20405 16.64314 1.000 63.43911 82 GLU A O 1
ATOM 1277 N N . LYS A 1 85 ? -18.07022 -2.13876 14.60880 1.000 60.66159 83 LYS A N 1
ATOM 1278 C CA . LYS A 1 85 ? -17.49177 -3.46735 14.66813 1.000 56.44054 83 LYS A CA 1
ATOM 1279 C C . LYS A 1 85 ? -16.00244 -3.36448 14.38782 1.000 53.06075 83 LYS A C 1
ATOM 1280 O O . LYS A 1 85 ? -15.54951 -2.46529 13.67469 1.000 50.48589 83 LYS A O 1
ATOM 1299 N N . SER A 1 86 ? -15.24537 -4.29106 14.96314 1.000 50.80428 84 SER A N 1
ATOM 1300 C CA . SER A 1 86 ? -13.80847 -4.37556 14.75737 1.000 46.65027 84 SER A CA 1
ATOM 1301 C C . SER A 1 86 ? -13.46151 -5.79875 14.35302 1.000 43.32046 84 SER A C 1
ATOM 1302 O O . SER A 1 86 ? -13.98594 -6.76023 14.92281 1.000 40.32591 84 SER A O 1
ATOM 1310 N N . SER A 1 87 ? -12.59844 -5.92445 13.34939 1.000 43.72621 85 SER A N 1
ATOM 1311 C CA . SER A 1 87 ? -12.13440 -7.21259 12.86102 1.000 42.74307 85 SER A CA 1
ATOM 1312 C C . SER A 1 87 ? -10.61568 -7.19036 12.78793 1.000 38.30428 85 SER A C 1
ATOM 1313 O O . SER A 1 87 ? -9.98651 -6.13012 12.83137 1.000 39.10764 85 SER A O 1
ATOM 1321 N N . LYS A 1 88 ? -10.02832 -8.37674 12.66832 1.000 37.74990 86 LYS A N 1
ATOM 1322 C CA . LYS A 1 88 ? -8.58292 -8.51016 12.71705 1.000 40.74252 86 LYS A CA 1
ATOM 1323 C C . LYS A 1 88 ? -8.12574 -9.61273 11.77659 1.000 38.62337 86 LYS A C 1
ATOM 1324 O O . LYS A 1 88 ? -8.89169 -10.50489 11.40570 1.000 34.68389 86 LYS A O 1
ATOM 1343 N N . PHE A 1 89 ? -6.85029 -9.54143 11.40688 1.000 38.30905 87 PHE A N 1
ATOM 1344 C CA . PHE A 1 89 ? -6.17028 -10.63271 10.73059 1.000 36.94792 87 PHE A CA 1
ATOM 1345 C C . PHE A 1 89 ? -4.72773 -10.66828 11.20807 1.000 39.04137 87 PHE A C 1
ATOM 1346 O O . PHE A 1 89 ? -4.10391 -9.61980 11.39482 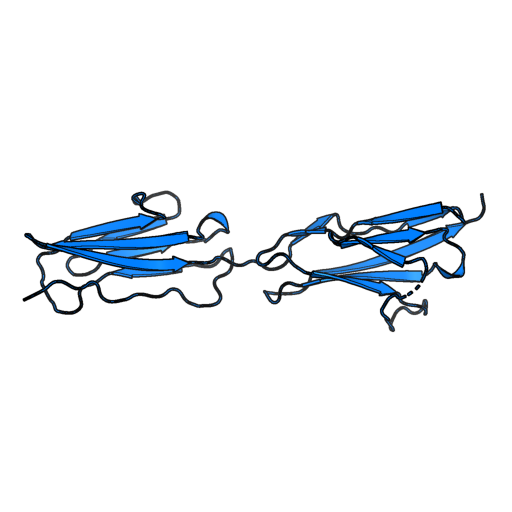1.000 38.31333 87 PHE A O 1
ATOM 1363 N N . THR A 1 90 ? -4.20295 -11.87552 11.40343 1.000 38.16442 88 THR A N 1
ATOM 1364 C CA . THR A 1 90 ? -2.85852 -12.07040 11.92877 1.000 38.92364 88 THR A CA 1
ATOM 1365 C C . THR A 1 90 ? -2.07837 -12.98656 10.99861 1.000 40.02400 88 THR A C 1
ATOM 1366 O O . THR A 1 90 ? -2.59408 -14.02251 10.56849 1.000 40.56750 88 THR A O 1
ATOM 1377 N N . ALA A 1 91 ? -0.83934 -12.60279 10.69413 1.000 39.27585 89 ALA A N 1
ATOM 1378 C CA . ALA A 1 91 ? 0.07646 -13.41582 9.90824 1.000 42.68388 89 ALA A CA 1
ATOM 1379 C C . ALA A 1 91 ? 1.41650 -13.47314 10.62726 1.000 44.99604 89 ALA A C 1
ATOM 1380 O O . ALA A 1 91 ? 1.82707 -12.51251 11.28428 1.000 42.91619 89 ALA A O 1
ATOM 1387 N N . THR A 1 92 ? 2.09387 -14.60918 10.50256 1.000 45.35320 90 THR A N 1
ATOM 1388 C CA . THR A 1 92 ? 3.34373 -14.85530 11.20858 1.000 46.68722 90 THR A CA 1
ATOM 1389 C C . THR A 1 92 ? 4.52414 -14.57338 10.28892 1.000 44.52533 90 THR A C 1
ATOM 1390 O O . THR A 1 92 ? 4.57118 -15.07586 9.16152 1.000 42.45589 90 THR A O 1
ATOM 1401 N N . LEU A 1 93 ? 5.47339 -13.77729 10.77630 1.000 42.53253 91 LEU A N 1
ATOM 1402 C CA . LEU A 1 93 ? 6.69893 -13.45926 10.05357 1.000 43.70706 91 LEU A CA 1
ATOM 1403 C C . LEU A 1 93 ? 7.87360 -14.15865 10.72729 1.000 45.16947 91 LEU A C 1
ATOM 1404 O O . LEU A 1 93 ? 8.04521 -14.05688 11.94574 1.000 44.38290 91 LEU A O 1
ATOM 1420 N N . THR A 1 94 ? 8.66961 -14.87770 9.93859 1.000 45.69787 92 THR A N 1
ATOM 1421 C CA . THR A 1 94 ? 9.84673 -15.58637 10.43529 1.000 48.79864 92 THR A CA 1
ATOM 1422 C C . THR A 1 94 ? 11.05097 -15.11273 9.63210 1.000 44.53752 92 THR A C 1
ATOM 1423 O O . THR A 1 94 ? 11.17988 -15.44352 8.44913 1.000 43.12962 92 THR A O 1
ATOM 1434 N N . VAL A 1 95 ? 11.92099 -14.33563 10.26789 1.000 45.32026 93 VAL A N 1
ATOM 1435 C CA . VAL A 1 95 ? 13.11946 -13.82406 9.61223 1.000 47.11041 93 VAL A CA 1
ATOM 1436 C C . VAL A 1 95 ? 14.21040 -14.88317 9.68739 1.000 44.67982 93 VAL A C 1
ATOM 1437 O O . VAL A 1 95 ? 14.47674 -15.44200 10.75757 1.000 46.95897 93 VAL A O 1
ATOM 1450 N N . LYS A 1 96 ? 14.84076 -15.16424 8.55227 1.000 45.39916 94 LYS A N 1
ATOM 1451 C CA . LYS A 1 96 ? 15.87690 -16.18042 8.44762 1.000 50.75032 94 LYS A CA 1
ATOM 1452 C C . LYS A 1 96 ? 17.22552 -15.53029 8.15786 1.000 46.46437 94 LYS A C 1
ATOM 1453 O O . LYS A 1 96 ? 17.31820 -14.35591 7.79095 1.000 46.43691 94 LYS A O 1
ATOM 1472 N N . ALA A 1 97 ? 18.28650 -16.31318 8.33706 1.000 48.99753 95 ALA A N 1
ATOM 1473 C CA . ALA A 1 97 ? 19.63577 -15.79126 8.17547 1.000 49.29147 95 ALA A CA 1
ATOM 1474 C C . ALA A 1 97 ? 20.58724 -16.92987 7.83872 1.000 47.42966 95 ALA A C 1
ATOM 1475 O O . ALA A 1 97 ? 20.48875 -18.01858 8.40997 1.000 47.43951 95 ALA A O 1
ATOM 1482 N N . SER A 1 98 ? 21.50772 -16.66382 6.91226 1.000 49.25091 96 SER A N 1
ATOM 1483 C CA . SER A 1 98 ? 22.53327 -17.63075 6.56177 1.000 50.96498 96 SER A CA 1
ATOM 1484 C C . SER A 1 98 ? 23.58667 -17.69553 7.66317 1.000 44.57262 96 SER A C 1
ATOM 1485 O O . SER A 1 98 ? 23.66821 -16.80211 8.51021 1.000 44.04248 96 SER A O 1
ATOM 1493 N N . PRO A 1 99 ? 24.40309 -18.74800 7.68017 1.000 48.60772 97 PRO A N 1
ATOM 1494 C CA . PRO A 1 99 ? 25.39784 -18.88728 8.75309 1.000 47.83213 97 PRO A CA 1
ATOM 1495 C C . PRO A 1 99 ? 26.38567 -17.72742 8.78228 1.000 45.31921 97 PRO A C 1
ATOM 1496 O O . PRO A 1 99 ? 26.80826 -17.21222 7.74419 1.000 44.39972 97 PRO A O 1
ATOM 1507 N N . GLU A 1 100 ? 26.74383 -17.32143 9.99860 1.000 47.41026 98 GLU A N 1
ATOM 1508 C CA . GLU A 1 100 ? 27.77493 -16.32610 10.24324 1.000 50.36568 98 GLU A CA 1
ATOM 1509 C C . GLU A 1 100 ? 28.76604 -16.88869 11.25211 1.000 49.67390 98 GLU A C 1
ATOM 1510 O O . GLU A 1 100 ? 28.39645 -17.63108 12.16603 1.000 48.40824 98 GLU A O 1
ATOM 1522 N N . TRP A 1 101 ? 30.03287 -16.53282 11.07763 1.000 49.68498 99 TRP A N 1
ATOM 1523 C CA . TRP A 1 101 ? 31.08243 -17.10678 11.90762 1.000 49.08573 99 TRP A CA 1
ATOM 1524 C C . TRP A 1 101 ? 31.00668 -16.57722 13.33501 1.000 50.05740 99 TRP A C 1
ATOM 1525 O O . TRP A 1 101 ? 30.80000 -15.38264 13.56058 1.000 49.86007 99 TRP A O 1
ATOM 1546 N N . LEU A 1 102 ? 31.17986 -17.47765 14.30130 1.000 51.91668 100 LEU A N 1
ATOM 1547 C CA . LEU A 1 102 ? 31.31538 -17.11896 15.70790 1.000 51.55656 100 LEU A CA 1
ATOM 1548 C C . LEU A 1 102 ? 32.67332 -17.51619 16.25438 1.000 52.09699 100 LEU A C 1
ATOM 1549 O O . LEU A 1 102 ? 33.34682 -16.69435 16.89215 1.000 52.77558 100 LEU A O 1
ATOM 1565 N N . ILE A 1 103 ? 33.08609 -18.76978 16.04907 1.000 49.54545 101 ILE A N 1
ATOM 1566 C CA . ILE A 1 103 ? 34.44701 -19.19255 16.35543 1.000 50.41937 101 ILE A CA 1
ATOM 1567 C C . ILE A 1 103 ? 34.98055 -19.99666 15.17686 1.000 49.70209 101 ILE A C 1
ATOM 1568 O O . ILE A 1 103 ? 34.60690 -21.15883 14.99008 1.000 47.91223 101 ILE A O 1
ATOM 1584 N N . GLN A 1 104 ? 35.84166 -19.38938 14.36551 1.000 48.02058 102 GLN A N 1
ATOM 1585 C CA . GLN A 1 104 ? 36.44409 -20.11757 13.25980 1.000 48.99999 102 GLN A CA 1
ATOM 1586 C C . GLN A 1 104 ? 37.41618 -21.17313 13.78854 1.000 50.93510 102 GLN A C 1
ATOM 1587 O O . GLN A 1 104 ? 38.02847 -20.98729 14.84403 1.000 50.66468 102 GLN A O 1
ATOM 1601 N N . PRO A 1 105 ? 37.56480 -22.29819 13.08808 1.000 51.74783 103 PRO A N 1
ATOM 1602 C CA . PRO A 1 105 ? 38.63577 -23.24356 13.43325 1.000 50.40202 103 PRO A CA 1
ATOM 1603 C C . PRO A 1 105 ? 39.99985 -22.64065 13.12777 1.000 48.73275 103 PRO A C 1
ATOM 1604 O O . PRO A 1 105 ? 40.13168 -21.62971 12.43319 1.000 46.84221 103 PRO A O 1
ATOM 1615 N N . GLU A 1 106 ? 41.03207 -23.28380 13.66773 1.000 52.40488 104 GLU A N 1
ATOM 1616 C CA . GLU A 1 106 ? 42.39012 -22.77476 13.56236 1.000 52.62564 104 GLU A CA 1
ATOM 1617 C C . GLU A 1 106 ? 43.35971 -23.92059 13.31454 1.000 48.67674 104 GLU A C 1
ATOM 1618 O O . GLU A 1 106 ? 43.08628 -25.07696 13.64435 1.000 47.04228 104 GLU A O 1
ATOM 1630 N N . ASN A 1 107 ? 44.50453 -23.57983 12.72435 1.000 52.93505 105 ASN A N 1
ATOM 1631 C CA . ASN A 1 107 ? 45.60583 -24.52778 12.61634 1.000 49.93850 105 ASN A CA 1
ATOM 1632 C C . ASN A 1 107 ? 46.15867 -24.82024 14.00482 1.000 45.66942 105 ASN A C 1
ATOM 1633 O O . ASN A 1 107 ? 46.37664 -23.90271 14.80219 1.000 48.47471 105 ASN A O 1
ATOM 1644 N N . VAL A 1 108 ? 46.37324 -26.09842 14.30310 1.000 44.85347 106 VAL A N 1
ATOM 1645 C CA . VAL A 1 108 ? 46.82499 -26.51113 15.62432 1.000 47.63725 106 VAL A CA 1
ATOM 1646 C C . VAL A 1 108 ? 48.06096 -27.38878 15.49461 1.000 50.43212 106 VAL A C 1
ATOM 1647 O O . VAL A 1 108 ? 48.23691 -28.10997 14.50733 1.000 50.09026 106 VAL A O 1
ATOM 1660 N N . GLU A 1 109 ? 48.91786 -27.32903 16.51439 1.000 53.42614 107 GLU A N 1
ATOM 1661 C CA . GLU A 1 109 ? 50.10878 -28.17458 16.60961 1.000 56.50760 107 GLU A CA 1
ATOM 1662 C C . GLU A 1 109 ? 50.17260 -28.67470 18.04913 1.000 56.48616 107 GLU A C 1
ATOM 1663 O O . GLU A 1 109 ? 50.56911 -27.92840 18.94941 1.000 62.93702 107 GLU A O 1
ATOM 1675 N N . SER A 1 110 ? 49.77554 -29.92651 18.26638 1.000 53.07184 108 SER A N 1
ATOM 1676 C CA . SER A 1 110 ? 49.68521 -30.48892 19.60607 1.000 57.37435 108 SER A CA 1
ATOM 1677 C C . SER A 1 110 ? 50.47153 -31.79098 19.68117 1.000 58.53172 108 SER A C 1
ATOM 1678 O O . SER A 1 110 ? 50.87606 -32.36388 18.66675 1.000 57.81991 108 SER A O 1
ATOM 1686 N N . VAL A 1 111 ? 50.66674 -32.25956 20.91325 1.000 58.23194 109 VAL A N 1
ATOM 1687 C CA . VAL A 1 111 ? 51.55477 -33.38012 21.19730 1.000 57.66909 109 VAL A CA 1
ATOM 1688 C C . VAL A 1 111 ? 50.79777 -34.68647 21.00502 1.000 56.21507 109 VAL A C 1
ATOM 1689 O O . VAL A 1 111 ? 49.56993 -34.73610 21.12816 1.000 55.74709 109 VAL A O 1
ATOM 1702 N N . MET A 1 112 ? 51.53328 -35.75150 20.67818 1.000 56.68558 110 MET A N 1
ATOM 1703 C CA . MET A 1 112 ? 50.92595 -37.06555 20.48571 1.000 58.42062 110 MET A CA 1
ATOM 1704 C C . MET A 1 112 ? 50.28039 -37.56000 21.77537 1.000 57.24280 110 MET A C 1
ATOM 1705 O O . MET A 1 112 ? 50.76514 -37.28900 22.87429 1.000 54.64155 110 MET A O 1
ATOM 1719 N N . GLY A 1 113 ? 49.13689 -38.22574 21.64595 1.000 54.30430 111 GLY A N 1
ATOM 1720 C CA . GLY A 1 113 ? 48.43755 -38.76419 22.79172 1.000 53.70263 111 GLY A CA 1
ATOM 1721 C C . GLY A 1 113 ? 47.51882 -37.79295 23.48595 1.000 52.61312 111 GLY A C 1
ATOM 1722 O O . GLY A 1 113 ? 46.83376 -38.18791 24.43664 1.000 52.86058 111 GLY A O 1
ATOM 1726 N N . SER A 1 114 ? 47.47565 -36.54280 23.04499 1.000 51.99029 112 SER A N 1
ATOM 1727 C CA . SER A 1 114 ? 46.63229 -35.54235 23.67469 1.000 52.69491 112 SER A CA 1
ATOM 1728 C C . SER A 1 114 ? 45.25941 -35.51067 23.01819 1.000 51.49803 112 SER A C 1
ATOM 1729 O O . SER A 1 114 ? 45.09777 -35.88456 21.85375 1.000 49.53065 112 SER A O 1
ATOM 1737 N N . ASN A 1 115 ? 44.26499 -35.07390 23.78820 1.000 51.59200 113 ASN A N 1
ATOM 1738 C CA . ASN A 1 115 ? 42.93808 -34.79414 23.25809 1.000 50.14547 113 ASN A CA 1
ATOM 1739 C C . ASN A 1 115 ? 42.85866 -33.31467 22.89914 1.000 47.13093 113 ASN A C 1
ATOM 1740 O O . ASN A 1 115 ? 43.21911 -32.45717 23.71167 1.000 48.01443 113 ASN A O 1
ATOM 1749 N N . ILE A 1 116 ? 42.38704 -33.01364 21.69088 1.000 44.69173 114 ILE A N 1
ATOM 1750 C CA . ILE A 1 116 ? 42.27150 -31.63429 21.23562 1.000 44.21231 114 ILE A CA 1
ATOM 1751 C C . ILE A 1 116 ? 40.85194 -31.37961 20.74944 1.000 45.47925 114 ILE A C 1
ATOM 1752 O O . ILE A 1 116 ? 40.14789 -32.29649 20.31542 1.000 44.60032 114 ILE A O 1
ATOM 1768 N N . SER A 1 117 ? 40.43675 -30.11657 20.82136 1.000 46.22295 115 SER A N 1
ATOM 1769 C CA . SER A 1 117 ? 39.12597 -29.67993 20.36269 1.000 41.27356 115 SER A CA 1
ATOM 1770 C C . SER A 1 117 ? 39.30067 -28.64044 19.26553 1.000 43.86094 115 SER A C 1
ATOM 1771 O O . SER A 1 117 ? 40.13738 -27.73962 19.38098 1.000 44.40902 115 SER A O 1
ATOM 1779 N N . LEU A 1 118 ? 38.51014 -28.76845 18.20241 1.000 42.53048 116 LEU A N 1
ATOM 1780 C CA . LEU A 1 118 ? 38.51997 -27.82780 17.08641 1.000 43.05763 116 LEU A CA 1
ATOM 1781 C C . LEU A 1 118 ? 37.15703 -27.15077 17.03248 1.000 48.27011 116 LEU A C 1
ATOM 1782 O O . LEU A 1 118 ? 36.15074 -27.79099 16.70796 1.000 41.87204 116 LEU A O 1
ATOM 1798 N N . GLN A 1 119 ? 37.12650 -25.86110 17.35279 1.000 49.71458 117 GLN A N 1
ATOM 1799 C CA . GLN A 1 119 ? 35.87176 -25.12966 17.44210 1.000 46.94459 117 GLN A CA 1
ATOM 1800 C C . GLN A 1 119 ? 35.43129 -24.67126 16.05806 1.000 50.57202 117 GLN A C 1
ATOM 1801 O O . GLN A 1 119 ? 36.20083 -24.03496 15.33317 1.000 51.48640 117 GLN A O 1
ATOM 1815 N N . CYS A 1 120 ? 34.19541 -25.00759 15.68410 1.000 48.83142 118 CYS A N 1
ATOM 1816 C CA . CYS A 1 120 ? 33.55405 -24.46161 14.48044 1.000 50.91724 118 CYS A CA 1
ATOM 1817 C C . CYS A 1 120 ? 32.10220 -24.15771 14.86790 1.000 49.44842 118 CYS A C 1
ATOM 1818 O O . CYS A 1 120 ? 31.21992 -25.00429 14.72471 1.000 48.24191 118 CYS A O 1
ATOM 1825 N N . SER A 1 121 ? 31.86320 -22.95996 15.39614 1.000 46.21741 119 SER A N 1
ATOM 1826 C CA . SER A 1 121 ? 30.55083 -22.54209 15.87567 1.000 48.24846 119 SER A CA 1
ATOM 1827 C C . SER A 1 121 ? 30.09287 -21.35128 15.04979 1.000 50.45128 119 SER A C 1
ATOM 1828 O O . SER A 1 121 ? 30.87223 -20.42314 14.81330 1.000 49.01389 119 SER A O 1
ATOM 1836 N N . VAL A 1 122 ? 28.83644 -21.37858 14.61610 1.000 48.77645 120 VAL A N 1
ATOM 1837 C CA . VAL A 1 122 ? 28.26178 -20.34238 13.77975 1.000 51.24005 120 VAL A CA 1
ATOM 1838 C C . VAL A 1 122 ? 26.92956 -19.91584 14.38808 1.000 50.48941 120 VAL A C 1
ATOM 1839 O O . VAL A 1 122 ? 26.47676 -20.46667 15.39041 1.000 48.53899 120 VAL A O 1
ATOM 1852 N N . THR A 1 123 ? 26.30568 -18.92056 13.76296 1.000 52.42465 121 THR A N 1
ATOM 1853 C CA . THR A 1 123 ? 24.98812 -18.44094 14.14758 1.000 49.88191 121 THR A CA 1
ATOM 1854 C C . THR A 1 123 ? 24.14255 -18.28875 12.89112 1.000 49.80851 121 THR A C 1
ATOM 1855 O O . THR A 1 123 ? 24.64923 -17.93044 11.82460 1.000 48.28697 121 THR A O 1
ATOM 1866 N N . GLY A 1 124 ? 22.85431 -18.57037 13.02065 1.000 50.61110 122 GLY A N 1
ATOM 1867 C CA . GLY A 1 124 ? 21.95465 -18.45208 11.89049 1.000 47.44934 122 GLY A CA 1
ATOM 1868 C C . GLY A 1 124 ? 20.57857 -18.95002 12.25845 1.000 49.20001 122 GLY A C 1
ATOM 1869 O O . GLY A 1 124 ? 20.36988 -19.56972 13.30537 1.000 46.03096 122 GLY A O 1
ATOM 1873 N N . ILE A 1 125 ? 19.62461 -18.64523 11.38187 1.000 48.83585 123 ILE A N 1
ATOM 1874 C CA . ILE A 1 125 ? 18.23982 -19.07666 11.57078 1.000 47.38387 123 ILE A CA 1
ATOM 1875 C C . ILE A 1 125 ? 17.71970 -19.69569 10.27273 1.000 47.91936 123 ILE A C 1
ATOM 1876 O O . ILE A 1 125 ? 17.62724 -18.99837 9.25568 1.000 47.78647 123 ILE A O 1
ATOM 1892 N N . PRO A 1 126 ? 17.38595 -20.99644 10.24033 1.000 46.38301 124 PRO A N 1
ATOM 1893 C CA . PRO A 1 126 ? 17.47309 -21.91680 11.38798 1.000 46.23892 124 PRO A CA 1
ATOM 1894 C C . PRO A 1 126 ? 18.91789 -22.18087 11.82751 1.000 47.46672 124 PRO A C 1
ATOM 1895 O O . PRO A 1 126 ? 19.84152 -21.90744 11.06552 1.000 44.95251 124 PRO A O 1
ATOM 1906 N N . THR A 1 127 ? 19.10476 -22.66698 13.05106 1.000 47.63575 125 THR A N 1
ATOM 1907 C CA . THR A 1 127 ? 20.44882 -22.90698 13.55967 1.000 48.01683 125 THR A CA 1
ATOM 1908 C C . THR A 1 127 ? 21.17661 -23.89635 12.65146 1.000 46.70984 125 THR A C 1
ATOM 1909 O O . THR A 1 127 ? 20.65038 -24.98672 12.38236 1.000 44.18185 125 THR A O 1
ATOM 1920 N N . PRO A 1 128 ? 22.36839 -23.56621 12.16448 1.000 45.07980 126 PRO A N 1
ATOM 1921 C CA . PRO A 1 128 ? 22.98055 -24.38942 11.11488 1.000 45.81000 126 PRO A CA 1
ATOM 1922 C C . PRO A 1 128 ? 23.53229 -25.70091 11.65358 1.000 44.56267 126 PRO A C 1
ATOM 1923 O O . PRO A 1 128 ? 23.80966 -25.86243 12.84469 1.000 42.46120 126 PRO A O 1
ATOM 1934 N N . THR A 1 129 ? 23.69287 -26.64651 10.73199 1.000 44.33150 127 THR A N 1
ATOM 1935 C CA . THR A 1 129 ? 24.34064 -27.91764 11.01259 1.000 47.45129 127 THR A CA 1
ATOM 1936 C C . THR A 1 129 ? 25.82484 -27.81507 10.69001 1.000 46.31782 127 THR A C 1
ATOM 1937 O O . THR A 1 129 ? 26.21480 -27.18787 9.70246 1.000 43.15059 127 THR A O 1
ATOM 1948 N N . ILE A 1 130 ? 26.64940 -28.43995 11.52273 1.000 50.10385 128 ILE A N 1
ATOM 1949 C CA . ILE A 1 130 ? 28.09117 -28.48391 11.32262 1.000 51.16773 128 ILE A CA 1
ATOM 1950 C C . ILE A 1 130 ? 28.49383 -29.93581 11.12599 1.000 53.05829 128 ILE A C 1
ATOM 1951 O O . ILE A 1 130 ? 28.11136 -30.79979 11.92242 1.000 56.31073 128 ILE A O 1
ATOM 1967 N N . ASN A 1 131 ? 29.26681 -30.20052 10.07469 1.000 51.29598 129 ASN A N 1
ATOM 1968 C CA . ASN A 1 131 ? 29.89621 -31.49683 9.87280 1.000 55.01400 129 ASN A CA 1
ATOM 1969 C C . ASN A 1 131 ? 31.36138 -31.28874 9.51790 1.000 52.99164 129 ASN A C 1
ATOM 1970 O O . ASN A 1 131 ? 31.73749 -30.27053 8.93150 1.000 50.52500 129 ASN A O 1
ATOM 1981 N N . TRP A 1 132 ? 32.18724 -32.25932 9.89030 1.000 54.01174 130 TRP A N 1
ATOM 1982 C CA . TRP A 1 132 ? 33.62708 -32.19109 9.70101 1.000 51.99290 130 TRP A CA 1
ATOM 1983 C C . TRP A 1 132 ? 34.07320 -33.23781 8.69064 1.000 53.73868 130 TRP A C 1
ATOM 1984 O O . TRP A 1 132 ? 33.51580 -34.33847 8.63485 1.000 57.87914 130 TRP A O 1
ATOM 2005 N N . LYS A 1 133 ? 35.08857 -32.89111 7.90333 1.000 52.95025 131 LYS A N 1
ATOM 2006 C CA . LYS A 1 133 ? 35.67517 -33.80233 6.93452 1.000 60.11720 131 LYS A CA 1
ATOM 2007 C C . LYS A 1 133 ? 37.18821 -33.66412 6.98567 1.000 58.99976 131 LYS A C 1
ATOM 2008 O O . LYS A 1 133 ? 37.71961 -32.61882 7.36935 1.000 53.58698 131 LYS A O 1
ATOM 2027 N N . LYS A 1 134 ? 37.87460 -34.73700 6.60735 1.000 60.38673 132 LYS A N 1
ATOM 2028 C CA . LYS A 1 134 ? 39.32676 -34.78854 6.61140 1.000 64.96075 132 LYS A CA 1
ATOM 2029 C C . LYS A 1 134 ? 39.83567 -35.01988 5.19625 1.000 70.74408 132 LYS A C 1
ATOM 2030 O O . LYS A 1 134 ? 39.20123 -35.71365 4.39468 1.000 69.93224 132 LYS A O 1
ATOM 2049 N N . SER A 1 135 ? 40.99426 -34.42936 4.89614 1.000 73.07135 133 SER A N 1
ATOM 2050 C CA . SER A 1 135 ? 41.58257 -34.59853 3.57207 1.000 77.34604 133 SER A CA 1
ATOM 2051 C C . SER A 1 135 ? 41.99989 -36.04498 3.33949 1.000 84.67523 133 SER A C 1
ATOM 2052 O O . SER A 1 135 ? 41.59809 -36.66498 2.34815 1.000 86.41957 133 SER A O 1
ATOM 2060 N N . GLU A 1 136 ? 42.81726 -36.59774 4.23749 1.000 84.37467 134 GLU A N 1
ATOM 2061 C CA . GLU A 1 136 ? 43.41276 -37.92036 4.05795 1.000 89.76586 134 GLU A CA 1
ATOM 2062 C C . GLU A 1 136 ? 44.28766 -37.97605 2.80797 1.000 95.87084 134 GLU A C 1
ATOM 2063 O O . GLU A 1 136 ? 44.64334 -39.05356 2.33200 1.000 96.58101 134 GLU A O 1
ATOM 2075 N N . THR A 1 137 ? 44.63566 -36.81359 2.27072 1.000 98.88513 135 THR A N 1
ATOM 2076 C CA . THR A 1 137 ? 45.58769 -36.68094 1.17682 1.000 97.45407 135 THR A CA 1
ATOM 2077 C C . THR A 1 137 ? 46.07889 -35.25037 1.26815 1.000 97.18634 135 THR A C 1
ATOM 2078 O O . THR A 1 137 ? 45.25135 -34.33899 1.24628 1.000 97.33084 135 THR A O 1
ATOM 2089 N N . SER A 1 138 ? 47.38264 -35.03348 1.43094 1.000 100.42717 136 SER A N 1
ATOM 2090 C CA . SER A 1 138 ? 47.81064 -33.66736 1.69840 1.000 100.79993 136 SER A CA 1
ATOM 2091 C C . SER A 1 138 ? 47.73163 -32.75338 0.47086 1.000 100.85741 136 SER A C 1
ATOM 2092 O O . SER A 1 138 ? 48.02053 -31.56758 0.64256 1.000 100.09223 136 SER A O 1
ATOM 2100 N N . SER A 1 139 ? 47.62060 -33.27091 -0.77471 1.000 100.22221 137 SER A N 1
ATOM 2101 C CA . SER A 1 139 ? 47.29862 -32.36527 -1.88152 1.000 102.31727 137 SER A CA 1
ATOM 2102 C C . SER A 1 139 ? 46.02809 -31.59106 -1.53302 1.000 100.34299 137 SER A C 1
ATOM 2103 O O . SER A 1 139 ? 45.81698 -30.49439 -2.06933 1.000 100.16215 137 SER A O 1
ATOM 2111 N N . GLY A 1 140 ? 45.09741 -32.23954 -0.80957 1.000 98.81078 138 GLY A N 1
ATOM 2112 C CA . GLY A 1 140 ? 43.97731 -31.53125 -0.21474 1.000 97.43233 138 GLY A CA 1
ATOM 2113 C C . GLY A 1 140 ? 42.81334 -31.26064 -1.13375 1.000 96.51605 138 GLY A C 1
ATOM 2114 O O . GLY A 1 140 ? 42.08122 -30.27847 -0.94108 1.000 92.89231 138 GLY A O 1
ATOM 2118 N N . THR A 1 141 ? 42.59692 -32.13471 -2.10505 1.000 97.49897 139 THR A N 1
ATOM 2119 C CA . THR A 1 141 ? 41.46935 -32.05860 -3.01734 1.000 97.53855 139 THR A CA 1
ATOM 2120 C C . THR A 1 141 ? 40.31731 -32.95848 -2.59950 1.000 95.30938 139 THR A C 1
ATOM 2121 O O . THR A 1 141 ? 39.15699 -32.55574 -2.69186 1.000 96.84669 139 THR A O 1
ATOM 2132 N N . ASP A 1 142 ? 40.61356 -34.15538 -2.10491 1.000 93.32601 140 ASP A N 1
ATOM 2133 C CA . ASP A 1 142 ? 39.59517 -35.10175 -1.67412 1.000 92.66820 140 ASP A CA 1
ATOM 2134 C C . ASP A 1 142 ? 39.29132 -34.90190 -0.19698 1.000 86.74374 140 ASP A C 1
ATOM 2135 O O . ASP A 1 142 ? 40.19137 -34.63501 0.60356 1.000 85.98999 140 ASP A O 1
ATOM 2144 N N . PHE A 1 143 ? 38.01530 -35.02669 0.15524 1.000 83.23971 141 PHE A N 1
ATOM 2145 C CA . PHE A 1 143 ? 37.56218 -34.88069 1.52938 1.000 77.54436 141 PHE A CA 1
ATOM 2146 C C . PHE A 1 143 ? 36.56357 -35.98625 1.83023 1.000 75.62609 141 PHE A C 1
ATOM 2147 O O . PHE A 1 143 ? 35.69048 -36.28146 1.00988 1.000 78.13289 141 PHE A O 1
ATOM 2164 N N . LYS A 1 144 ? 36.69761 -36.59635 3.00502 1.000 72.76816 142 LYS A N 1
ATOM 2165 C CA . LYS A 1 144 ? 35.84418 -37.70117 3.41582 1.000 74.43671 142 LYS A CA 1
ATOM 2166 C C . LYS A 1 144 ? 35.31146 -37.43991 4.81819 1.000 73.09171 142 LYS A C 1
ATOM 2167 O O . LYS A 1 144 ? 35.85204 -36.62151 5.56534 1.000 70.46774 142 LYS A O 1
ATOM 2186 N N . SER A 1 145 ? 34.23661 -38.14635 5.16804 1.000 71.55654 143 SER A N 1
ATOM 2187 C CA . SER A 1 145 ? 33.64831 -38.02839 6.49401 1.000 73.86339 143 SER A CA 1
ATOM 2188 C C . SER A 1 145 ? 34.52638 -38.73993 7.52266 1.000 73.49130 143 SER A C 1
ATOM 2189 O O . SER A 1 145 ? 35.56499 -39.32683 7.20237 1.000 73.83707 143 SER A O 1
ATOM 2197 N N . LEU A 1 146 ? 34.10638 -38.67210 8.78364 1.000 72.92521 144 LEU A N 1
ATOM 2198 C CA . LEU A 1 146 ? 34.92117 -39.11924 9.90557 1.000 77.19561 144 LEU A CA 1
ATOM 2199 C C . LEU A 1 146 ? 34.16881 -40.16627 10.71369 1.000 82.71075 144 LEU A C 1
ATOM 2200 O O . LEU A 1 146 ? 33.10842 -39.87784 11.27866 1.000 82.13664 144 LEU A O 1
ATOM 2216 N N . SER A 1 147 ? 34.72791 -41.37074 10.77979 1.000 85.49994 145 SER A N 1
ATOM 2217 C CA . SER A 1 147 ? 34.18642 -42.43916 11.61485 1.000 84.51776 145 SER A CA 1
ATOM 2218 C C . SER A 1 147 ? 35.20373 -43.57355 11.71818 1.000 78.36204 145 SER A C 1
ATOM 2219 O O . SER A 1 147 ? 35.19060 -44.35601 12.66895 1.000 79.48066 145 SER A O 1
ATOM 2227 N N . SER A 1 150 ? 36.79356 -43.62273 14.87638 1.000 77.84448 148 SER A N 1
ATOM 2228 C CA . SER A 1 150 ? 37.01995 -44.18934 16.19892 1.000 80.94266 148 SER A CA 1
ATOM 2229 C C . SER A 1 150 ? 37.25749 -43.09174 17.22695 1.000 76.63505 148 SER A C 1
ATOM 2230 O O . SER A 1 150 ? 36.44961 -42.91068 18.14384 1.000 73.62818 148 SER A O 1
ATOM 2237 N N . ASN A 1 151 ? 38.38044 -42.38409 17.09471 1.000 74.74037 149 ASN A N 1
ATOM 2238 C CA . ASN A 1 151 ? 38.76424 -41.36030 18.05566 1.000 70.26775 149 ASN A CA 1
ATOM 2239 C C . ASN A 1 151 ? 38.28838 -39.96654 17.65942 1.000 65.06715 149 ASN A C 1
ATOM 2240 O O . ASN A 1 151 ? 38.82267 -38.97330 18.16738 1.000 62.10268 149 ASN A O 1
ATOM 2251 N N . ALA A 1 152 ? 37.29854 -39.86879 16.77525 1.000 64.23955 150 ALA A N 1
ATOM 2252 C CA . ALA A 1 152 ? 36.78390 -38.58842 16.30135 1.000 61.24404 150 ALA A CA 1
ATOM 2253 C C . ALA A 1 152 ? 35.32737 -38.47106 16.72668 1.000 59.42454 150 ALA A C 1
ATOM 2254 O O . ALA A 1 152 ? 34.46948 -39.20886 16.22950 1.000 63.94768 150 ALA A O 1
ATOM 2261 N N . ILE A 1 153 ? 35.05007 -37.54561 17.64112 1.000 55.37141 151 ILE A N 1
ATOM 2262 C CA . ILE A 1 153 ? 33.69831 -37.27715 18.11493 1.000 54.37673 151 ILE A CA 1
ATOM 2263 C C . ILE A 1 153 ? 33.35522 -35.82972 17.78908 1.000 52.08700 151 ILE A C 1
ATOM 2264 O O . ILE A 1 153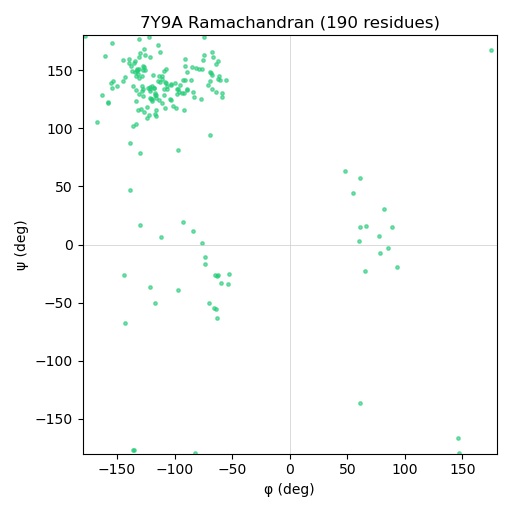 ? 34.09178 -34.91246 18.16739 1.000 50.62117 151 ILE A O 1
ATOM 2280 N N . ILE A 1 154 ? 32.24775 -35.62906 17.08226 1.000 51.41751 152 ILE A N 1
ATOM 2281 C CA . ILE A 1 154 ? 31.71971 -34.29383 16.82672 1.000 50.22923 152 ILE A CA 1
ATOM 2282 C C . ILE A 1 154 ? 30.73307 -33.98144 17.94348 1.000 48.23188 152 ILE A C 1
ATOM 2283 O O . ILE A 1 154 ? 29.71703 -34.66548 18.07550 1.000 50.90693 152 ILE A O 1
ATOM 2299 N N . LEU A 1 155 ? 31.03849 -32.96826 18.75880 1.000 48.46918 153 LEU A N 1
ATOM 2300 C CA . LEU A 1 155 ? 30.11554 -32.57154 19.82165 1.000 47.54774 153 LEU A CA 1
ATOM 2301 C C . LEU A 1 155 ? 28.96982 -31.72494 19.22873 1.000 48.65827 153 LEU A C 1
ATOM 2302 O O . LEU A 1 155 ? 29.12623 -31.09023 18.20465 1.000 46.96644 153 LEU A O 1
ATOM 2318 N N . PRO A 1 156 ? 27.79618 -31.78728 19.85968 1.000 46.59024 154 PRO A N 1
ATOM 2319 C CA . PRO A 1 156 ? 26.59483 -31.21977 19.19619 1.000 48.57411 154 PRO A CA 1
ATOM 2320 C C . PRO A 1 156 ? 26.73465 -29.78488 18.73190 1.000 48.54715 154 PRO A C 1
ATOM 2321 O O . PRO A 1 156 ? 26.02934 -29.37876 17.79729 1.000 53.95738 154 PRO A O 1
ATOM 2332 N N . GLY A 1 157 ? 27.60617 -29.00112 19.35011 1.000 47.08415 155 GLY A N 1
ATOM 2333 C CA . GLY A 1 157 ? 27.79098 -27.61906 18.97658 1.000 48.49880 155 GLY A CA 1
ATOM 2334 C C . GLY A 1 157 ? 28.73470 -27.38588 17.82165 1.000 51.41350 155 GLY A C 1
ATOM 2335 O O . GLY A 1 157 ? 29.12309 -26.23774 17.58373 1.000 48.57732 155 GLY A O 1
ATOM 2339 N N . GLY A 1 158 ? 29.12721 -28.43295 17.10473 1.000 49.22780 156 GLY A N 1
ATOM 2340 C CA . GLY A 1 158 ? 30.03093 -28.28061 15.98714 1.000 47.19605 156 GLY A CA 1
ATOM 2341 C C . GLY A 1 158 ? 31.49860 -28.35199 16.32807 1.000 50.29262 156 GLY A C 1
ATOM 2342 O O . GLY A 1 158 ? 32.32799 -27.95594 15.50204 1.000 48.01907 156 GLY A O 1
ATOM 2346 N N . THR A 1 159 ? 31.85044 -28.83480 17.51379 1.000 51.61165 157 THR A N 1
ATOM 2347 C CA . THR A 1 159 ? 33.24010 -28.97493 17.92005 1.000 45.93852 157 THR A CA 1
ATOM 2348 C C . THR A 1 159 ? 33.69640 -30.40145 17.64894 1.000 46.54953 157 THR A C 1
ATOM 2349 O O . THR A 1 159 ? 33.01257 -31.35863 18.02579 1.000 45.15527 157 THR A O 1
ATOM 2360 N N . LEU A 1 160 ? 34.85291 -30.53831 17.00777 1.000 45.36471 158 LEU A N 1
ATOM 2361 C CA . LEU A 1 160 ? 35.43118 -31.83807 16.69593 1.000 46.79206 158 LEU A CA 1
ATOM 2362 C C . LEU A 1 160 ? 36.48909 -32.17237 17.73913 1.000 46.71946 158 LEU A C 1
ATOM 2363 O O . LEU A 1 160 ? 37.49910 -31.46875 17.85129 1.000 44.45464 158 LEU A O 1
ATOM 2379 N N . ASN A 1 161 ? 36.25915 -33.24500 18.49101 1.000 45.40673 159 ASN A N 1
ATOM 2380 C CA . ASN A 1 161 ? 37.19617 -33.71622 19.50214 1.000 46.33821 159 ASN A CA 1
ATOM 2381 C C . ASN A 1 161 ? 37.96967 -34.90334 18.94138 1.000 49.43675 159 ASN A C 1
ATOM 2382 O O . ASN A 1 161 ? 37.37345 -35.93098 18.60177 1.000 51.46050 159 ASN A O 1
ATOM 2393 N N . LEU A 1 162 ? 39.28903 -34.76003 18.84399 1.000 48.29583 160 LEU A N 1
ATOM 2394 C CA . LEU A 1 162 ? 40.17432 -35.82268 18.38196 1.000 51.87221 160 LEU A CA 1
ATOM 2395 C C . LEU A 1 162 ? 40.97147 -36.33299 19.57411 1.000 52.77117 160 LEU A C 1
ATOM 2396 O O . LEU A 1 162 ? 41.74571 -35.58102 20.17661 1.000 51.70203 160 LEU A O 1
ATOM 2412 N N . LEU A 1 163 ? 40.78540 -37.60525 19.90506 1.000 56.73771 161 LEU A N 1
ATOM 2413 C CA . LEU A 1 163 ? 41.32554 -38.18612 21.12377 1.000 56.62250 161 LEU A CA 1
ATOM 2414 C C . LEU A 1 163 ? 42.60463 -38.95568 20.82886 1.000 55.47342 161 LEU A C 1
ATOM 2415 O O . LEU A 1 163 ? 42.69905 -39.66423 19.82178 1.000 55.26289 161 LEU A O 1
ATOM 2431 N N . ARG A 1 164 ? 43.58180 -38.81486 21.72205 1.000 57.52534 162 ARG A N 1
ATOM 2432 C CA . ARG A 1 164 ? 44.84403 -39.54737 21.65008 1.000 55.96273 162 ARG A CA 1
ATOM 2433 C C . ARG A 1 164 ? 45.43697 -39.47398 20.23982 1.000 53.62386 162 ARG A C 1
ATOM 2434 O O . ARG A 1 164 ? 45.61133 -40.47784 19.54739 1.000 56.48796 162 ARG A O 1
ATOM 2455 N N . ILE A 1 165 ? 45.76215 -38.24856 19.82607 1.000 51.92645 163 ILE A N 1
ATOM 2456 C CA . ILE A 1 165 ? 46.17931 -38.01372 18.45003 1.000 53.11635 163 ILE A CA 1
ATOM 2457 C C . ILE A 1 165 ? 47.53640 -38.65944 18.18826 1.000 56.34875 163 ILE A C 1
ATOM 2458 O O . ILE A 1 165 ? 48.39668 -38.74544 19.07452 1.000 57.04479 163 ILE A O 1
ATOM 2474 N N . ILE A 1 166 ? 47.72776 -39.11912 16.95184 1.000 55.19841 164 ILE A N 1
ATOM 2475 C CA . ILE A 1 166 ? 48.98322 -39.68573 16.48549 1.000 58.27560 164 ILE A CA 1
ATOM 2476 C C . ILE A 1 166 ? 49.26708 -39.10765 15.09071 1.000 57.96816 164 ILE A C 1
ATOM 2477 O O . ILE A 1 166 ? 48.52868 -38.25985 14.59346 1.000 56.04480 164 ILE A O 1
ATOM 2493 N N . LYS A 1 167 ? 50.35026 -39.58356 14.48212 1.000 58.79373 165 LYS A N 1
ATOM 2494 C CA . LYS A 1 167 ? 50.76870 -39.02880 13.19758 1.000 58.62216 165 LYS A CA 1
ATOM 2495 C C . LYS A 1 167 ? 49.69663 -39.19184 12.12865 1.000 57.73657 165 LYS A C 1
ATOM 2496 O O . LYS A 1 167 ? 49.56544 -38.33131 11.25057 1.000 57.88852 165 LYS A O 1
ATOM 2515 N N . SER A 1 168 ? 48.92530 -40.28118 12.17729 1.000 60.38049 166 SER A N 1
ATOM 2516 C CA . SER A 1 168 ? 47.88956 -40.49018 11.17116 1.000 63.67362 166 SER A CA 1
ATOM 2517 C C . SER A 1 168 ? 46.79863 -39.43032 11.26431 1.000 59.90916 166 SER A C 1
ATOM 2518 O O . SER A 1 168 ? 46.12764 -39.14454 10.26588 1.000 59.31665 166 SER A O 1
ATOM 2526 N N . ASP A 1 169 ? 46.59969 -38.84555 12.44788 1.000 55.99663 167 ASP A N 1
ATOM 2527 C CA . ASP A 1 169 ? 45.57533 -37.82242 12.61566 1.000 55.72193 167 ASP A CA 1
ATOM 2528 C C . ASP A 1 169 ? 45.95924 -36.49346 11.97854 1.000 54.33769 167 ASP A C 1
ATOM 2529 O O . ASP A 1 169 ? 45.10276 -35.60920 11.87016 1.000 54.02258 167 ASP A O 1
ATOM 2538 N N . GLU A 1 170 ? 47.21029 -36.32754 11.55968 1.000 54.57322 168 GLU A N 1
ATOM 2539 C CA . GLU A 1 170 ? 47.59091 -35.12961 10.83004 1.000 54.51018 168 GLU A CA 1
ATOM 2540 C C . GLU A 1 170 ? 46.85394 -35.06324 9.49404 1.000 52.31633 168 GLU A C 1
ATOM 2541 O O . GLU A 1 170 ? 46.42966 -36.07693 8.92993 1.000 50.86180 168 GLU A O 1
ATOM 2553 N N . GLY A 1 171 ? 46.70108 -33.85144 8.99053 1.000 49.41794 169 GLY A N 1
ATOM 2554 C CA . GLY A 1 171 ? 46.07053 -33.64592 7.70550 1.000 52.91774 169 GLY A CA 1
ATOM 2555 C C . GLY A 1 171 ? 45.27758 -32.35416 7.67870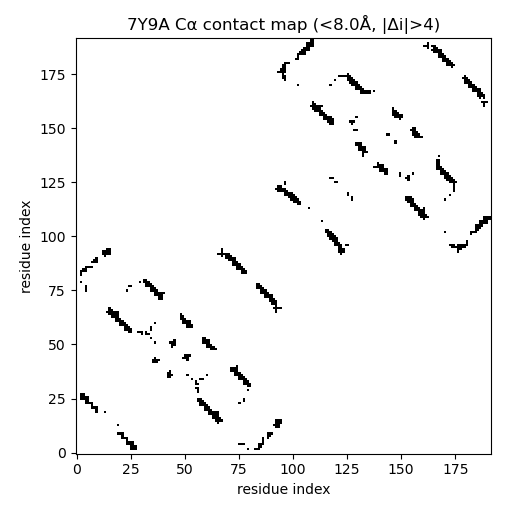 1.000 51.72206 169 GLY A C 1
ATOM 2556 O O . GLY A 1 171 ? 45.40352 -31.49786 8.55091 1.000 48.42872 169 GLY A O 1
ATOM 2560 N N . LEU A 1 172 ? 44.44777 -32.23892 6.64739 1.000 55.73110 170 LEU A N 1
ATOM 2561 C CA . LEU A 1 172 ? 43.60707 -31.06958 6.44038 1.000 56.34639 170 LEU A CA 1
ATOM 2562 C C . LEU A 1 172 ? 42.18416 -31.41314 6.85642 1.000 54.31171 170 LEU A C 1
ATOM 2563 O O . LEU A 1 172 ? 41.59644 -32.36874 6.33496 1.000 57.36052 170 LEU A O 1
ATOM 2579 N N . TYR A 1 173 ? 41.62945 -30.62564 7.77394 1.000 51.58046 171 TYR A N 1
ATOM 2580 C CA . TYR A 1 173 ? 40.26371 -30.80427 8.24585 1.000 53.30407 171 TYR A CA 1
ATOM 2581 C C . TYR A 1 173 ? 39.41996 -29.60471 7.83587 1.000 50.90763 171 TYR A C 1
ATOM 2582 O O . TYR A 1 173 ? 39.88737 -28.46272 7.88189 1.000 48.75268 171 TYR A O 1
ATOM 2600 N N . GLU A 1 174 ? 38.17430 -29.86503 7.44109 1.000 52.28726 172 GLU A N 1
ATOM 2601 C CA . GLU A 1 174 ? 37.25280 -28.81605 7.01945 1.000 53.23363 172 GLU A CA 1
ATOM 2602 C C . GLU A 1 174 ? 35.92099 -28.98655 7.73583 1.000 50.72575 172 GLU A C 1
ATOM 2603 O O . GLU A 1 174 ? 35.35271 -30.08303 7.73838 1.000 47.57144 172 GLU A O 1
ATOM 2615 N N . CYS A 1 175 ? 35.42900 -27.90653 8.34349 1.000 50.16628 173 CYS A N 1
ATOM 2616 C CA . CYS A 1 175 ? 34.09487 -27.87206 8.93003 1.000 51.69925 173 CYS A CA 1
ATOM 2617 C C . CYS A 1 175 ? 33.16402 -27.10822 7.99570 1.000 50.33024 173 CYS A C 1
ATOM 2618 O O . CYS A 1 175 ? 33.54182 -26.07775 7.42826 1.000 48.54293 173 CYS A O 1
ATOM 2625 N N . GLN A 1 176 ? 31.95036 -27.62363 7.83158 1.000 46.97942 174 GLN A N 1
ATOM 2626 C CA . GLN A 1 176 ? 30.94472 -27.01911 6.97058 1.000 48.14145 174 GLN A CA 1
ATOM 2627 C C . GLN A 1 176 ? 29.75016 -26.60740 7.81176 1.000 46.27032 174 GLN A C 1
ATOM 2628 O O . GLN A 1 176 ? 29.27428 -27.38868 8.64009 1.000 45.21337 174 GLN A O 1
ATOM 2642 N N . ALA A 1 177 ? 29.25925 -25.39323 7.57971 1.000 42.91141 175 ALA A N 1
ATOM 2643 C CA . ALA A 1 177 ? 28.09939 -24.85727 8.27746 1.000 44.08863 175 ALA A CA 1
ATOM 2644 C C . ALA A 1 177 ? 27.02234 -24.51551 7.25835 1.000 47.37688 175 ALA A C 1
ATOM 2645 O O . ALA A 1 177 ? 27.27725 -23.77121 6.30525 1.000 46.68374 175 ALA A O 1
ATOM 2652 N N . SER A 1 178 ? 25.82621 -25.06629 7.45281 1.000 42.02477 176 SER 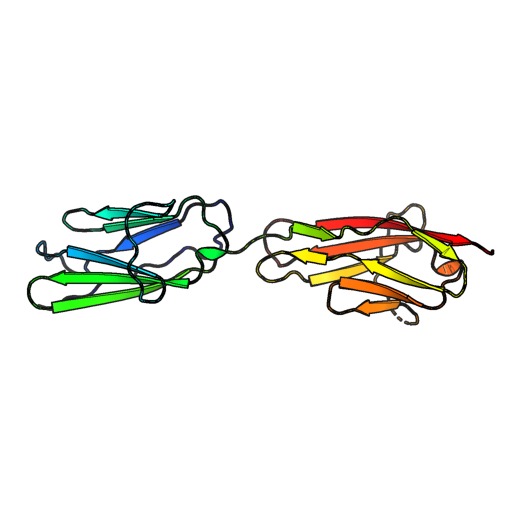A N 1
ATOM 2653 C CA . SER A 1 178 ? 24.73131 -24.83905 6.52177 1.000 49.84391 176 SER A CA 1
ATOM 2654 C C . SER A 1 178 ? 23.40112 -24.97974 7.24486 1.000 46.73499 176 SER A C 1
ATOM 2655 O O . SER A 1 178 ? 23.23731 -25.85580 8.09806 1.000 44.60581 176 SER A O 1
ATOM 2663 N N . ASN A 1 179 ? 22.45493 -24.10451 6.89563 1.000 46.01574 177 ASN A N 1
ATOM 2664 C CA . ASN A 1 179 ? 21.08732 -24.19348 7.39348 1.000 49.59085 177 ASN A CA 1
ATOM 2665 C C . ASN A 1 179 ? 20.07708 -24.10828 6.25556 1.000 46.74147 177 ASN A C 1
ATOM 2666 O O . ASN A 1 179 ? 18.89645 -23.83982 6.49940 1.000 48.47403 177 ASN A O 1
ATOM 2677 N N . GLY A 1 180 ? 20.51993 -24.32133 5.01900 1.000 52.46207 178 GLY A N 1
ATOM 2678 C CA . GLY A 1 180 ? 1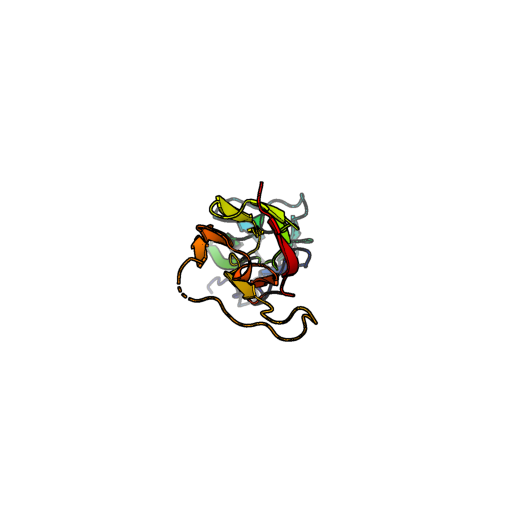9.64783 -24.21908 3.87056 1.000 49.53084 178 GLY A CA 1
ATOM 2679 C C . GLY A 1 180 ? 19.33663 -22.80924 3.43349 1.000 51.89693 178 GLY A C 1
ATOM 2680 O O . GLY A 1 180 ? 18.50068 -22.62558 2.54098 1.000 54.84316 178 GLY A O 1
ATOM 2684 N N . ILE A 1 181 ? 19.98182 -21.80959 4.02733 1.000 49.57678 179 ILE A N 1
ATOM 2685 C CA . ILE A 1 181 ? 19.72306 -20.40823 3.72960 1.000 51.54053 179 ILE A CA 1
ATOM 2686 C C . ILE A 1 181 ? 21.01636 -19.76592 3.25265 1.000 56.22834 179 ILE A C 1
ATOM 2687 O O . ILE A 1 181 ? 22.08114 -19.97682 3.84387 1.000 56.02219 179 ILE A O 1
ATOM 2703 N N . GLY A 1 182 ? 20.91900 -18.97970 2.18440 1.000 57.77208 180 GLY A N 1
ATOM 2704 C CA . GLY A 1 182 ? 22.08432 -18.26572 1.69423 1.000 56.55019 180 GLY A CA 1
ATOM 2705 C C . GLY A 1 182 ? 23.19217 -19.20914 1.27632 1.000 57.44291 180 GLY A C 1
ATOM 2706 O O . GLY A 1 182 ? 22.96331 -20.22946 0.61726 1.000 62.11833 180 GLY A O 1
ATOM 2710 N N . ASN A 1 183 ? 24.41672 -18.86235 1.66043 1.000 56.81403 181 ASN A N 1
ATOM 2711 C CA . ASN A 1 183 ? 25.59800 -19.64304 1.33167 1.000 57.35913 181 ASN A CA 1
ATOM 2712 C C . ASN A 1 183 ? 26.13941 -20.33411 2.57599 1.000 53.49388 181 ASN A C 1
ATOM 2713 O O . ASN A 1 183 ? 26.01772 -19.82695 3.69475 1.000 48.47584 181 ASN A O 1
ATOM 2724 N N . ASP A 1 184 ? 26.74112 -21.50015 2.36710 1.000 53.91748 182 ASP A N 1
ATOM 2725 C CA . ASP A 1 184 ? 27.37118 -22.23206 3.45311 1.000 51.15216 182 ASP A CA 1
ATOM 2726 C C . ASP A 1 184 ? 28.70355 -21.59316 3.82402 1.000 49.88737 182 ASP A C 1
ATOM 2727 O O . ASP A 1 184 ? 29.37931 -20.98305 2.99069 1.000 48.53109 182 ASP A O 1
ATOM 2736 N N . LEU A 1 185 ? 29.07739 -21.73845 5.09032 1.000 48.85709 183 LEU A N 1
ATOM 2737 C CA . LEU A 1 185 ? 30.38530 -21.32008 5.57273 1.000 47.11796 183 LEU A CA 1
ATOM 2738 C C . LEU A 1 185 ? 31.30158 -22.53345 5.61034 1.000 46.42904 183 LEU A C 1
ATOM 2739 O O . LEU A 1 185 ? 30.90698 -23.59879 6.09408 1.000 47.02847 183 LEU A O 1
ATOM 2755 N N . ARG A 1 186 ? 32.51371 -22.37462 5.09265 1.000 47.51688 184 ARG A N 1
ATOM 2756 C CA . ARG A 1 186 ? 33.48717 -23.45299 5.07278 1.000 50.46667 184 ARG A CA 1
ATOM 2757 C C . ARG A 1 186 ? 34.83915 -22.89100 5.47273 1.000 49.43379 184 ARG A C 1
ATOM 2758 O O . ARG A 1 186 ? 35.12759 -21.71462 5.24568 1.000 48.22626 184 ARG A O 1
ATOM 2779 N N . LYS A 1 187 ? 35.65992 -23.72848 6.10181 1.000 48.61804 185 LYS A N 1
ATOM 2780 C CA . LYS A 1 187 ? 36.99999 -23.29240 6.48504 1.000 50.78665 185 LYS A CA 1
ATOM 2781 C C . LYS A 1 187 ? 37.87849 -24.50198 6.78972 1.000 47.72997 185 LYS A C 1
ATOM 2782 O O . LYS A 1 187 ? 37.45980 -25.40170 7.51240 1.000 47.92868 185 LYS A O 1
ATOM 2801 N N . THR A 1 188 ? 39.05169 -24.56570 6.17124 1.000 47.19582 186 THR A N 1
ATOM 2802 C CA . THR A 1 188 ? 39.96875 -25.69148 6.29067 1.000 48.32409 186 THR A CA 1
ATOM 2803 C C . THR A 1 188 ? 41.16872 -25.28836 7.13490 1.000 45.06194 186 THR A C 1
ATOM 2804 O O . THR A 1 188 ? 41.66875 -24.16703 7.02212 1.000 42.25797 186 THR A O 1
ATOM 2815 N N . VAL A 1 189 ? 41.60376 -26.19567 8.00526 1.000 46.32623 187 VAL A N 1
ATOM 2816 C CA . VAL A 1 189 ? 42.72925 -25.96620 8.89691 1.000 45.67139 187 VAL A CA 1
ATOM 2817 C C . VAL A 1 189 ? 43.60333 -27.20941 8.84274 1.000 46.13757 187 VAL A C 1
ATOM 2818 O O . VAL A 1 189 ? 43.14763 -28.29602 8.48713 1.000 46.32934 187 VAL A O 1
ATOM 2831 N N . THR A 1 190 ? 44.87231 -27.02938 9.20267 1.000 50.48166 188 THR A N 1
ATOM 2832 C CA . THR A 1 190 ? 45.84466 -28.11455 9.23214 1.000 50.22618 188 THR A CA 1
ATOM 2833 C C . THR A 1 190 ? 46.17969 -28.48918 10.67336 1.000 44.58998 188 THR A C 1
ATOM 2834 O O . THR A 1 190 ? 46.25874 -27.62781 11.55002 1.000 45.62924 188 THR A O 1
ATOM 2845 N N . ILE A 1 191 ? 46.31695 -29.78866 10.92120 1.000 46.22786 189 ILE A N 1
ATOM 2846 C CA . ILE A 1 191 ? 46.65717 -30.32009 12.23544 1.000 50.37301 189 ILE A CA 1
ATOM 2847 C C . ILE A 1 191 ? 48.03803 -30.96058 12.13766 1.000 52.63606 189 ILE A C 1
ATOM 2848 O O . ILE A 1 191 ? 48.25994 -31.84254 11.30304 1.000 52.99039 189 ILE A O 1
ATOM 2864 N N . SER A 1 192 ? 48.95892 -30.50888 12.98605 1.000 51.48608 190 SER A N 1
ATOM 2865 C CA . SER A 1 192 ? 50.28827 -31.08939 13.10852 1.000 54.96333 190 SER A CA 1
ATOM 2866 C C . SER A 1 192 ? 50.41582 -31.75079 14.47328 1.000 54.98846 190 SER A C 1
ATOM 2867 O O . SER A 1 192 ? 49.93236 -31.22012 15.47814 1.000 52.43228 190 SER A O 1
ATOM 2875 N N . VAL A 1 193 ? 51.05685 -32.91501 14.50289 1.000 56.69732 191 VAL A N 1
ATOM 2876 C CA . VAL A 1 193 ? 51.28815 -33.66259 15.73134 1.000 58.63952 191 VAL A CA 1
ATOM 2877 C C . VAL A 1 193 ? 52.78609 -33.88314 15.87122 1.000 59.28916 191 VAL A C 1
ATOM 2878 O O . VAL A 1 193 ? 53.45585 -34.25127 14.89900 1.000 56.62311 191 VAL A O 1
ATOM 2891 N N . PHE A 1 194 ? 53.31020 -33.66231 17.07496 1.000 59.48095 192 PHE A N 1
ATOM 2892 C CA . PHE A 1 194 ? 54.74497 -33.73973 17.30568 1.000 60.25299 192 PHE A CA 1
ATOM 2893 C C . PHE A 1 194 ? 55.02429 -34.50581 18.59025 1.000 60.65564 192 PHE A C 1
ATOM 2894 O O . PHE A 1 194 ? 54.18476 -34.58105 19.48986 1.000 60.84800 192 PHE A O 1
ATOM 2911 N N . ILE A 1 195 ? 56.22594 -35.07238 18.66093 1.000 62.55372 193 ILE A N 1
ATOM 2912 C CA . ILE A 1 195 ? 56.71213 -35.77404 19.84746 1.000 65.88870 193 ILE A CA 1
ATOM 2913 C C . ILE A 1 195 ? 57.41149 -34.75323 20.73703 1.000 67.16416 193 ILE A C 1
ATOM 2914 O O . ILE A 1 195 ? 58.21656 -33.95475 20.23587 1.000 67.54091 193 ILE A O 1
ATOM 2930 N N . PRO A 1 196 ? 57.14558 -34.73202 22.05404 1.000 70.20917 194 PRO A N 1
ATOM 2931 C CA . PRO A 1 196 ? 57.75050 -33.69589 22.90426 1.000 74.67207 194 PRO A CA 1
ATOM 2932 C C . PRO A 1 196 ? 59.19531 -33.99420 23.28542 1.000 79.50394 194 PRO A C 1
ATOM 2933 O O . PRO A 1 196 ? 59.88705 -33.13828 23.83445 1.000 84.02357 194 PRO A O 1
#

Sequence (192 aa):
GELNVSPFVFRENVMVGEKVTATCTTVTEDAQISFKWFKNGKQINDNEHIKVLYYTDFSLLSINPVKADDSGNYTCVITAKEKSSKFTATLTVKASPEWLIQPENVESVMGSNISLQCSVTGIPTPTINWKKSETSSGTDFKSLSSNAIILPGGTLNLLRIIKSDEGLYECQASNGIGNDLRKTVTISVFIP

Foldseek 3Di:
DDWEKDEWEWDDAAAAQCKTKTKIFTPDDDQQKWKWKAFPNHTDDADDQWHWATDRGMIMIIHGRDDQVSWGKMKMWMDGPPDIYMYIYTDGYWYWKDFDDQFEAEEEEAQAKDKTDGATDIVVGWAKAKWFQLDQVRPDTDGDDPQWDQDRRRMIIGGRDDQSPWGKMKMWIGDPDDDIDMDIYTYHYDHD